Protein AF-A0A0C2IGQ4-F1 (afdb_monomer)

Solvent-accessible surface area (backbone atoms only — not comparable to full-atom values): 15569 Å² total; per-residue (Å²): 103,39,47,59,42,30,42,40,62,74,75,48,91,58,91,70,71,31,80,66,64,40,71,76,47,30,66,52,53,54,28,55,75,52,78,43,85,67,72,76,60,47,73,42,56,43,42,25,72,69,51,22,32,48,77,44,46,28,45,92,83,43,74,42,59,69,59,51,52,55,42,56,73,64,63,75,85,88,54,77,49,42,45,38,54,49,44,20,70,75,74,72,42,42,53,29,36,57,24,56,60,48,40,62,71,36,60,81,39,71,40,91,93,45,60,65,40,33,71,73,38,53,51,64,74,75,44,68,65,52,52,51,55,53,49,54,56,50,47,58,52,48,52,55,52,64,76,70,45,93,78,78,80,86,75,89,73,90,63,60,70,66,51,49,53,49,8,37,76,66,56,48,76,39,81,44,61,31,31,36,70,20,88,61,28,44,59,69,52,62,59,81,38,31,27,24,28,45,20,46,24,22,61,91,40,83,45,77,46,76,72,42,74,71,80,37,72,66,45,47,49,53,46,53,22,36,53,26,45,40,47,17,70,73,70,28,35,47,64,32,48,47,52,16,49,65,42,29,49,35,53,49,70,75,47,52,76,68,54,49,47,50,50,52,52,54,51,48,62,78,39,44,96,82,48,80,86,62,89

Mean predicted aligned error: 3.61 Å

Structure (mmCIF, N/CA/C/O backbone):
data_AF-A0A0C2IGQ4-F1
#
_entry.id   AF-A0A0C2IGQ4-F1
#
loop_
_atom_site.group_PDB
_atom_site.id
_atom_site.type_symbol
_atom_site.label_atom_id
_atom_site.label_alt_id
_atom_site.label_comp_id
_atom_site.label_asym_id
_atom_site.label_entity_id
_atom_site.label_seq_id
_atom_site.pdbx_PDB_ins_code
_atom_site.Cartn_x
_atom_site.Cartn_y
_atom_site.Cartn_z
_atom_site.occupancy
_atom_site.B_iso_or_equiv
_atom_site.auth_seq_id
_atom_site.auth_comp_id
_atom_site.auth_asym_id
_atom_site.auth_atom_id
_atom_site.pdbx_PDB_model_num
ATOM 1 N N . MET A 1 1 ? -2.298 2.970 6.955 1.00 94.25 1 MET A N 1
ATOM 2 C CA . MET A 1 1 ? -3.488 3.734 6.510 1.00 94.25 1 MET A CA 1
ATOM 3 C C . MET A 1 1 ? -4.755 2.877 6.497 1.00 94.25 1 MET A C 1
ATOM 5 O O . MET A 1 1 ? -5.646 3.163 7.285 1.00 94.25 1 MET A O 1
ATOM 9 N N . ALA A 1 2 ? -4.823 1.806 5.686 1.00 96.31 2 ALA A N 1
ATOM 10 C CA . ALA A 1 2 ? -6.037 0.998 5.478 1.00 96.31 2 ALA A CA 1
ATOM 11 C C . ALA A 1 2 ? -6.752 0.567 6.775 1.00 96.31 2 ALA A C 1
ATOM 13 O O . ALA A 1 2 ? -7.942 0.832 6.921 1.00 96.31 2 ALA A O 1
ATOM 14 N N . THR A 1 3 ? -6.029 -0.010 7.742 1.00 97.62 3 THR A N 1
ATOM 15 C CA . 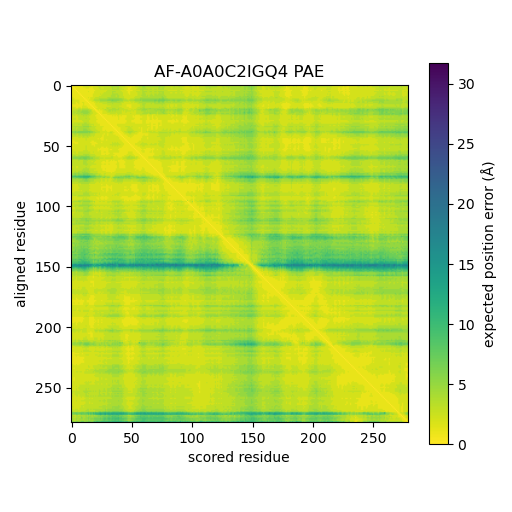THR A 1 3 ? -6.585 -0.449 9.038 1.00 97.62 3 THR A CA 1
ATOM 16 C C . THR A 1 3 ? -7.222 0.697 9.829 1.00 97.62 3 THR A C 1
ATOM 18 O O . THR A 1 3 ? -8.342 0.562 10.311 1.00 97.62 3 THR A O 1
ATOM 21 N N . ILE A 1 4 ? -6.539 1.843 9.937 1.00 97.62 4 ILE A N 1
ATOM 22 C CA . ILE A 1 4 ? -7.009 3.000 10.717 1.00 97.62 4 ILE A CA 1
ATOM 23 C C . ILE A 1 4 ? -8.227 3.627 10.038 1.00 97.62 4 ILE A C 1
ATOM 25 O O . ILE A 1 4 ? -9.262 3.805 10.672 1.00 97.62 4 ILE A O 1
ATOM 29 N N . THR A 1 5 ? -8.132 3.914 8.739 1.00 98.25 5 THR A N 1
ATOM 30 C CA . THR A 1 5 ? -9.243 4.480 7.965 1.00 98.25 5 THR A CA 1
ATOM 31 C C . THR A 1 5 ? -10.451 3.545 7.969 1.00 98.25 5 THR A C 1
ATOM 33 O O . THR A 1 5 ? -11.567 3.994 8.211 1.00 98.25 5 THR A O 1
ATOM 36 N N . GLY A 1 6 ? -10.233 2.241 7.775 1.00 97.56 6 GLY A N 1
ATOM 37 C CA . GLY A 1 6 ? -11.285 1.231 7.836 1.00 97.56 6 GLY A CA 1
ATOM 38 C C . GLY A 1 6 ? -11.952 1.162 9.210 1.00 97.56 6 GLY A C 1
ATOM 39 O O . GLY A 1 6 ? -13.176 1.097 9.283 1.00 97.56 6 GLY A O 1
ATOM 40 N N . ALA A 1 7 ? -11.181 1.240 10.300 1.00 97.81 7 ALA A N 1
ATOM 41 C CA . ALA A 1 7 ? -11.730 1.286 11.653 1.00 97.81 7 ALA A CA 1
ATOM 42 C C . ALA A 1 7 ? -12.582 2.544 11.885 1.00 97.81 7 ALA A C 1
ATOM 44 O O . ALA A 1 7 ? -13.713 2.432 12.355 1.00 97.81 7 ALA A O 1
ATOM 45 N N . MET A 1 8 ? -12.077 3.722 11.500 1.00 98.06 8 MET A N 1
ATOM 46 C CA . MET A 1 8 ? -12.807 4.989 11.621 1.00 98.06 8 MET A CA 1
ATOM 47 C C . MET A 1 8 ? -14.130 4.954 10.851 1.00 98.06 8 MET A C 1
ATOM 49 O O . MET A 1 8 ? -15.169 5.301 11.408 1.00 98.06 8 MET A O 1
ATOM 53 N N . LEU A 1 9 ? -14.107 4.476 9.604 1.00 97.25 9 LEU A N 1
ATOM 54 C CA . LEU A 1 9 ? -15.285 4.400 8.737 1.00 97.25 9 LEU A CA 1
ATOM 55 C C . LEU A 1 9 ? -16.326 3.371 9.195 1.00 97.25 9 LEU A C 1
ATOM 57 O O . LEU A 1 9 ? -17.509 3.544 8.916 1.00 97.25 9 LEU A O 1
ATOM 61 N N . ARG A 1 10 ? -15.907 2.291 9.864 1.00 96.81 10 ARG A N 1
ATOM 62 C CA . ARG A 1 10 ? -16.808 1.211 10.303 1.00 96.81 10 ARG A CA 1
ATOM 63 C C . ARG A 1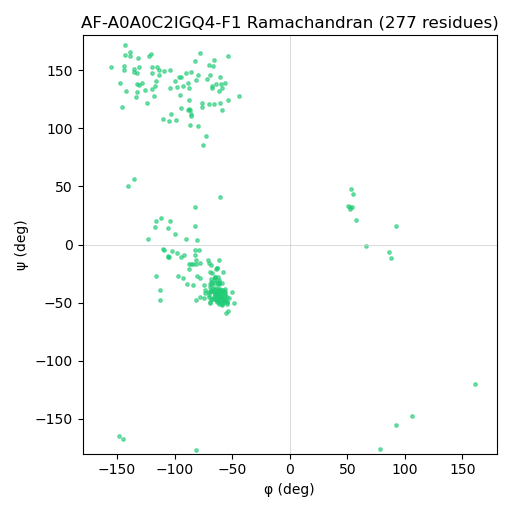 10 ? -17.351 1.398 11.716 1.00 96.81 10 ARG A C 1
ATOM 65 O O . ARG A 1 10 ? -18.424 0.884 12.017 1.00 96.81 10 ARG A O 1
ATOM 72 N N . HIS A 1 11 ? -16.601 2.068 12.589 1.00 97.19 11 HIS A N 1
ATOM 73 C CA . HIS A 1 11 ? -16.877 2.090 14.029 1.00 97.19 11 HIS A CA 1
ATOM 74 C C . HIS A 1 11 ? -17.072 3.496 14.608 1.00 97.19 11 HIS A C 1
ATOM 76 O O . HIS A 1 11 ? -17.232 3.631 15.819 1.00 97.19 11 HIS A O 1
ATOM 82 N N . THR A 1 12 ? -17.074 4.543 13.777 1.00 97.06 12 THR A N 1
ATOM 83 C CA . THR A 1 12 ? -17.322 5.924 14.213 1.00 97.06 12 THR A CA 1
ATOM 84 C C . THR A 1 12 ? -18.225 6.662 13.225 1.00 97.06 12 THR A C 1
ATOM 86 O O . THR A 1 12 ? -18.401 6.229 12.091 1.00 97.06 12 THR A O 1
ATOM 89 N N . GLU A 1 13 ? -18.761 7.810 13.638 1.00 96.81 13 GLU A N 1
ATOM 90 C CA . GLU A 1 13 ? -19.529 8.712 12.764 1.00 96.81 13 GLU A CA 1
ATOM 91 C C . GLU A 1 13 ? -18.644 9.771 12.073 1.00 96.81 13 GLU A C 1
ATOM 93 O O . GLU A 1 13 ? -19.140 10.665 11.384 1.00 96.81 13 GLU A O 1
ATOM 98 N N . VAL A 1 14 ? -17.318 9.704 12.255 1.00 97.31 14 VAL A N 1
ATOM 99 C CA . VAL A 1 14 ? -16.383 10.689 11.702 1.00 97.31 14 VAL A CA 1
ATOM 100 C C . VAL A 1 14 ? -16.201 10.449 10.204 1.00 97.31 14 VAL A C 1
ATOM 102 O O . VAL A 1 14 ? -15.668 9.420 9.779 1.00 97.31 14 VAL A O 1
ATOM 105 N N . LYS A 1 15 ? -16.581 11.440 9.390 1.00 95.31 15 LYS A N 1
ATOM 106 C CA . LYS A 1 15 ? -16.296 11.449 7.948 1.00 95.31 15 LYS A CA 1
ATOM 107 C C . LYS A 1 15 ? -14.786 11.383 7.727 1.00 95.31 15 LYS A C 1
ATOM 109 O O . LYS A 1 15 ? -14.065 12.297 8.116 1.00 95.31 15 LYS A O 1
ATOM 114 N N . THR A 1 16 ? -14.323 10.302 7.107 1.00 97.44 16 THR A N 1
ATOM 115 C CA . THR A 1 16 ? -12.895 9.988 7.001 1.00 97.44 16 THR A CA 1
ATOM 116 C C . THR A 1 16 ? -12.537 9.605 5.567 1.00 97.44 16 THR A C 1
ATOM 118 O O . THR A 1 16 ? -13.246 8.835 4.930 1.00 97.44 16 THR A O 1
ATOM 121 N N . VAL A 1 17 ? -11.404 10.100 5.074 1.00 98.00 17 VAL A N 1
ATOM 122 C CA . VAL A 1 17 ? -10.728 9.592 3.874 1.00 98.00 17 VAL A CA 1
ATOM 123 C C . VAL A 1 17 ? -9.252 9.424 4.221 1.00 98.00 17 VAL A C 1
ATOM 125 O O . VAL A 1 17 ? -8.657 10.311 4.831 1.00 98.00 17 VAL A O 1
ATOM 128 N N . GLY A 1 18 ? -8.667 8.271 3.904 1.00 98.06 18 GLY A N 1
ATOM 129 C CA . GLY A 1 18 ? -7.228 8.063 4.085 1.00 98.06 18 GLY A CA 1
ATOM 130 C C . GLY A 1 18 ? -6.457 8.515 2.848 1.00 98.06 18 GLY A C 1
ATOM 131 O O . GLY A 1 18 ? -6.887 8.258 1.723 1.00 98.06 18 GLY A O 1
ATOM 132 N N . LEU A 1 19 ? -5.321 9.177 3.050 1.00 97.00 19 LEU A N 1
ATOM 133 C CA . LEU A 1 19 ? -4.521 9.767 1.977 1.00 97.00 19 LEU A CA 1
ATOM 134 C C . LEU A 1 19 ? -3.124 9.153 1.972 1.00 97.00 19 LEU A C 1
ATOM 136 O O . LEU A 1 19 ? -2.494 9.053 3.022 1.00 97.00 19 LEU A O 1
ATOM 140 N N . CYS A 1 20 ? -2.643 8.784 0.790 1.00 95.19 20 CYS A N 1
ATOM 141 C CA . CYS A 1 20 ? -1.264 8.376 0.562 1.00 95.19 20 CYS A CA 1
ATOM 142 C C . CYS A 1 20 ? -0.741 9.041 -0.718 1.00 95.19 20 CYS A C 1
ATOM 144 O O . CYS A 1 20 ? -1.505 9.300 -1.653 1.00 95.19 20 CYS A O 1
ATOM 146 N N . HIS A 1 21 ? 0.556 9.342 -0.759 1.00 93.81 21 HIS A N 1
ATOM 147 C CA . HIS A 1 21 ? 1.193 9.962 -1.919 1.00 93.81 21 HIS A CA 1
ATOM 148 C C . HIS A 1 21 ? 1.684 8.936 -2.950 1.00 93.81 21 HIS A C 1
ATOM 150 O O . HIS A 1 21 ? 1.906 9.305 -4.101 1.00 93.81 21 HIS A O 1
ATOM 156 N N . SER A 1 22 ? 1.826 7.649 -2.610 1.00 91.06 22 SER A N 1
ATOM 157 C CA . SER A 1 22 ? 2.412 6.674 -3.544 1.00 91.06 22 SER A CA 1
ATOM 158 C C . SER A 1 22 ? 1.585 6.478 -4.816 1.00 91.06 22 SER A C 1
ATOM 160 O O . SER A 1 22 ? 2.139 6.334 -5.905 1.00 91.06 22 SER A O 1
ATOM 162 N N . VAL A 1 23 ? 0.259 6.606 -4.732 1.00 92.62 23 VAL A N 1
ATOM 163 C CA . VAL A 1 23 ? -0.626 6.635 -5.910 1.00 92.62 23 VAL A CA 1
ATOM 164 C C . VAL A 1 23 ? -0.397 7.849 -6.821 1.00 92.62 23 VAL A C 1
ATOM 166 O O . VAL A 1 23 ? -0.625 7.739 -8.024 1.00 92.62 23 VAL A O 1
ATOM 169 N N . GLN A 1 24 ? 0.051 8.990 -6.280 1.00 91.44 24 GLN A N 1
ATOM 170 C CA . GLN A 1 24 ? 0.286 10.225 -7.045 1.00 91.44 24 GLN A CA 1
ATOM 171 C C . GLN A 1 24 ? 1.507 10.085 -7.954 1.00 91.44 24 GLN A C 1
ATOM 173 O O . GLN A 1 24 ? 1.481 10.517 -9.103 1.00 91.44 24 GLN A O 1
ATOM 178 N N . VAL A 1 25 ? 2.562 9.450 -7.438 1.00 94.25 25 VAL A N 1
ATOM 179 C CA . VAL A 1 25 ? 3.869 9.363 -8.103 1.00 94.25 25 VAL A CA 1
ATOM 180 C C . VAL A 1 25 ? 4.086 8.050 -8.858 1.00 94.25 25 VAL A C 1
ATOM 182 O O . VAL A 1 25 ? 5.079 7.919 -9.570 1.00 94.25 25 VAL A O 1
ATOM 185 N N . CYS A 1 26 ? 3.182 7.073 -8.725 1.00 96.94 26 CYS A N 1
ATOM 186 C CA . CYS A 1 26 ? 3.337 5.712 -9.254 1.00 96.94 26 CYS A CA 1
ATOM 187 C C . CYS A 1 26 ? 3.658 5.670 -10.759 1.00 96.94 26 CYS A C 1
ATOM 189 O O . CYS A 1 26 ? 4.700 5.144 -11.156 1.00 96.94 26 CYS A O 1
ATOM 191 N N . ALA A 1 27 ? 2.796 6.257 -11.598 1.00 97.50 27 ALA A N 1
ATOM 192 C CA . ALA A 1 27 ? 2.966 6.228 -13.052 1.00 97.50 27 ALA A CA 1
ATOM 193 C C . ALA A 1 27 ? 4.227 6.985 -13.500 1.00 97.50 27 ALA A C 1
ATOM 195 O O . ALA A 1 27 ? 4.991 6.490 -14.327 1.00 97.50 27 ALA A O 1
ATOM 196 N N . GLU A 1 28 ? 4.475 8.161 -12.917 1.00 96.88 28 GLU A N 1
ATOM 197 C CA . GLU A 1 28 ? 5.652 8.978 -13.224 1.00 96.88 28 GLU A CA 1
ATOM 198 C C . GLU A 1 28 ? 6.953 8.254 -12.851 1.00 96.88 28 GLU A C 1
ATOM 200 O O . GLU A 1 28 ? 7.897 8.229 -13.640 1.00 96.88 28 GLU A O 1
ATOM 205 N N . THR A 1 29 ? 6.993 7.624 -11.675 1.00 96.69 29 THR A N 1
ATOM 206 C CA . THR A 1 29 ? 8.155 6.864 -11.192 1.00 96.69 29 THR A CA 1
ATOM 207 C C . THR A 1 29 ? 8.463 5.691 -12.118 1.00 96.69 29 THR A C 1
ATOM 209 O O . THR A 1 29 ? 9.613 5.518 -12.525 1.00 96.69 29 THR A O 1
ATOM 212 N N . LEU A 1 30 ? 7.437 4.929 -12.513 1.00 98.12 30 LEU A N 1
ATOM 213 C CA . LEU A 1 30 ? 7.587 3.823 -13.455 1.00 98.12 30 LEU A CA 1
ATOM 214 C C . LEU A 1 30 ? 8.151 4.305 -14.793 1.00 98.12 30 LEU A C 1
ATOM 216 O O . LEU A 1 30 ? 9.153 3.768 -15.256 1.00 98.12 30 LEU A O 1
ATOM 220 N N . LEU A 1 31 ? 7.549 5.331 -15.396 1.00 98.38 31 LEU A N 1
ATOM 221 C CA . LEU A 1 31 ? 7.964 5.840 -16.705 1.00 98.38 31 LEU A CA 1
ATOM 222 C C . LEU A 1 31 ? 9.392 6.395 -16.683 1.00 98.38 31 LEU A C 1
ATOM 224 O O . LEU A 1 31 ? 10.179 6.066 -17.570 1.00 98.38 31 LEU A O 1
ATOM 228 N N . LYS A 1 32 ? 9.766 7.143 -15.636 1.00 97.50 32 LYS A N 1
ATOM 229 C CA . LYS A 1 32 ? 11.149 7.606 -15.442 1.00 97.50 32 LYS A CA 1
ATOM 230 C C . LYS A 1 32 ? 12.131 6.443 -15.332 1.00 97.50 32 LYS A C 1
ATOM 232 O O . LYS A 1 32 ? 13.205 6.508 -15.923 1.00 97.50 32 LYS A O 1
ATOM 237 N N . SER A 1 33 ? 11.763 5.369 -14.627 1.00 96.44 33 SER A N 1
ATOM 238 C CA . SER A 1 33 ? 12.640 4.200 -14.449 1.00 96.44 33 SER A CA 1
ATOM 239 C C . SER A 1 33 ? 12.976 3.478 -15.762 1.00 96.44 33 SER A C 1
ATOM 241 O O . SER A 1 33 ? 13.980 2.777 -15.832 1.00 96.44 33 SER A O 1
ATOM 243 N N . VAL A 1 34 ? 12.167 3.673 -16.811 1.00 97.25 34 VAL A N 1
ATOM 244 C CA . VAL A 1 34 ? 12.365 3.091 -18.149 1.00 97.25 34 VAL A CA 1
ATOM 245 C C . VAL A 1 34 ? 12.609 4.147 -19.239 1.00 97.25 34 VAL A C 1
ATOM 247 O O . VAL A 1 34 ? 12.439 3.863 -20.429 1.00 97.25 34 VAL A O 1
ATOM 250 N N . ASP A 1 35 ? 13.017 5.358 -18.847 1.00 97.25 35 ASP A N 1
ATOM 251 C CA . ASP A 1 35 ? 13.357 6.470 -19.748 1.00 97.25 35 ASP A CA 1
ATOM 252 C C . ASP A 1 35 ? 12.229 6.823 -20.743 1.00 97.25 35 ASP A C 1
ATOM 254 O O . ASP A 1 35 ? 12.433 6.981 -21.951 1.00 97.25 35 ASP A O 1
ATOM 258 N N . MET A 1 36 ? 10.987 6.860 -20.252 1.00 98.12 36 MET A N 1
ATOM 259 C CA . MET A 1 36 ? 9.797 7.205 -21.036 1.00 98.12 36 MET A CA 1
ATOM 260 C C . MET A 1 36 ? 9.225 8.579 -20.640 1.00 98.12 36 MET A C 1
ATOM 262 O O . MET A 1 36 ? 9.327 8.967 -19.474 1.00 98.12 36 MET A O 1
ATOM 266 N N . PRO A 1 37 ? 8.590 9.309 -21.582 1.00 97.44 37 PRO A N 1
ATOM 267 C CA . PRO A 1 37 ? 7.939 10.587 -21.291 1.00 97.44 37 PRO A CA 1
ATOM 268 C C . PRO A 1 37 ? 6.821 10.451 -20.252 1.00 97.44 37 PRO A C 1
ATOM 270 O O . PRO A 1 37 ? 6.097 9.455 -20.250 1.00 97.44 37 PRO A O 1
ATOM 273 N N . THR A 1 38 ? 6.667 11.466 -19.400 1.00 97.38 38 THR A N 1
ATOM 274 C CA . THR A 1 38 ? 5.688 11.500 -18.295 1.00 97.38 38 THR A CA 1
ATOM 275 C C . THR A 1 38 ? 4.549 12.499 -18.517 1.00 97.38 38 THR A C 1
ATOM 277 O O . THR A 1 38 ? 3.627 12.573 -17.707 1.00 97.38 38 THR A O 1
ATOM 280 N N . ASP A 1 39 ? 4.600 13.269 -19.601 1.00 96.38 39 ASP A N 1
ATOM 281 C CA . ASP A 1 39 ? 3.588 14.241 -20.008 1.00 96.38 39 ASP A CA 1
ATOM 282 C C . ASP A 1 39 ? 2.386 13.576 -20.695 1.00 96.38 39 ASP A C 1
ATOM 284 O O . ASP A 1 39 ? 2.527 12.582 -21.411 1.00 96.38 39 ASP A O 1
ATOM 288 N N . ASP A 1 40 ? 1.196 14.147 -20.480 1.00 95.62 40 ASP A N 1
ATOM 289 C CA . ASP A 1 40 ? -0.076 13.702 -21.068 1.00 95.62 40 ASP A CA 1
ATOM 290 C C . ASP A 1 40 ? -0.410 12.216 -20.829 1.00 95.62 40 ASP A C 1
ATOM 292 O O . ASP A 1 40 ? -1.064 11.554 -21.644 1.00 95.62 40 ASP A O 1
ATOM 296 N N . VAL A 1 41 ? 0.026 11.687 -19.681 1.00 97.25 41 VAL A N 1
ATOM 297 C CA . VAL A 1 41 ? -0.229 10.306 -19.264 1.00 97.25 41 VAL A CA 1
ATOM 298 C C . VAL A 1 41 ? -1.552 10.217 -18.515 1.00 97.25 41 VAL A C 1
ATOM 300 O O . VAL A 1 41 ? -1.780 10.870 -17.495 1.00 97.25 41 VAL A O 1
ATOM 303 N N . GLN A 1 42 ? -2.424 9.349 -19.007 1.00 96.81 42 GLN A N 1
ATOM 304 C CA . GLN A 1 42 ? -3.639 8.931 -18.330 1.00 96.81 42 GLN A CA 1
ATOM 305 C C . GLN A 1 42 ? -3.376 7.602 -17.641 1.00 96.81 42 GLN A C 1
ATOM 307 O O . GLN A 1 42 ? -2.780 6.703 -18.228 1.00 96.81 42 GLN A O 1
ATOM 312 N N . PHE A 1 43 ? -3.824 7.466 -16.400 1.00 96.88 43 PHE A N 1
ATOM 313 C CA . PHE A 1 43 ? -3.677 6.223 -15.665 1.00 96.88 43 PHE A CA 1
ATOM 314 C C . PHE A 1 43 ? -4.877 5.939 -14.773 1.00 96.88 43 PHE A C 1
ATOM 316 O O . PHE A 1 43 ? -5.569 6.852 -14.303 1.00 96.88 43 PHE A O 1
ATOM 323 N N . HIS A 1 44 ? -5.089 4.652 -14.520 1.00 97.12 44 HIS A N 1
ATOM 324 C CA . HIS A 1 44 ? -6.091 4.147 -13.599 1.00 97.12 44 HIS A CA 1
ATOM 325 C C . HIS A 1 44 ? -5.413 3.262 -12.558 1.00 97.12 44 HIS A C 1
ATOM 327 O O . HIS A 1 44 ? -4.742 2.295 -12.909 1.00 97.12 44 HIS A O 1
ATOM 333 N N . ILE A 1 45 ? -5.563 3.614 -11.282 1.00 98.06 45 ILE A N 1
ATOM 334 C CA . ILE A 1 45 ? -4.947 2.910 -10.158 1.00 98.06 45 ILE A CA 1
ATOM 335 C C . ILE A 1 45 ? -6.038 2.519 -9.172 1.00 98.06 45 ILE A C 1
ATOM 337 O O . ILE A 1 45 ? -6.865 3.363 -8.821 1.00 98.06 45 ILE A O 1
ATOM 341 N N . ALA A 1 46 ? -6.020 1.269 -8.709 1.00 98.38 46 ALA A N 1
ATOM 342 C CA . ALA A 1 46 ? -6.926 0.809 -7.664 1.00 98.38 46 ALA A CA 1
ATOM 343 C C . ALA A 1 46 ? -6.381 -0.396 -6.887 1.00 98.38 46 ALA A C 1
ATOM 345 O O . ALA A 1 46 ? -5.628 -1.212 -7.417 1.00 98.38 46 ALA A O 1
ATOM 346 N N . GLY A 1 47 ? -6.798 -0.534 -5.630 1.00 98.06 47 GLY A N 1
ATOM 347 C CA . GLY A 1 47 ? -6.490 -1.682 -4.780 1.00 98.06 47 GLY A CA 1
ATOM 348 C C . GLY A 1 47 ? -6.701 -1.349 -3.311 1.00 98.06 47 GLY A C 1
ATOM 349 O O . GLY A 1 47 ? -7.808 -1.003 -2.911 1.00 98.06 47 GLY A O 1
ATOM 350 N N . ILE A 1 48 ? -5.651 -1.456 -2.502 1.00 97.88 48 ILE A N 1
ATOM 351 C CA . ILE A 1 48 ? -5.631 -1.024 -1.095 1.00 97.88 48 ILE A CA 1
ATOM 352 C C . ILE A 1 48 ? -4.376 -0.186 -0.861 1.00 97.88 48 ILE A C 1
ATOM 354 O O . ILE A 1 48 ? -3.412 -0.344 -1.610 1.00 97.88 48 ILE A O 1
ATOM 358 N N . ASN A 1 49 ? -4.353 0.629 0.198 1.00 97.31 49 ASN A N 1
ATOM 359 C CA . ASN A 1 49 ? -3.160 1.389 0.577 1.00 97.31 49 ASN A CA 1
ATOM 360 C C . ASN A 1 49 ? -1.886 0.535 0.513 1.00 97.31 49 ASN A C 1
ATOM 362 O O . ASN A 1 49 ? -1.816 -0.514 1.153 1.00 97.31 49 ASN A O 1
ATOM 366 N N . HIS A 1 50 ? -0.878 1.040 -0.191 1.00 95.88 50 HIS A N 1
ATOM 367 C CA . HIS A 1 50 ? 0.431 0.418 -0.438 1.00 95.88 50 HIS A CA 1
ATOM 368 C C . HIS A 1 50 ? 0.442 -0.859 -1.299 1.00 95.88 50 HIS A C 1
ATOM 370 O O . HIS A 1 50 ? 1.507 -1.376 -1.621 1.00 95.88 50 HIS A O 1
ATOM 376 N N . MET A 1 51 ? -0.719 -1.339 -1.742 1.00 96.75 51 MET A N 1
ATOM 377 C CA . MET A 1 51 ? -0.846 -2.436 -2.704 1.00 96.75 51 MET A CA 1
ATOM 378 C C . MET A 1 51 ? -1.981 -2.131 -3.689 1.00 96.75 51 MET A C 1
ATOM 380 O O . MET A 1 51 ? -2.907 -2.920 -3.894 1.00 96.75 51 MET A O 1
ATOM 384 N N . ALA A 1 52 ? -1.945 -0.930 -4.263 1.00 97.56 52 ALA A N 1
ATOM 385 C CA . ALA A 1 52 ? -2.792 -0.559 -5.382 1.00 97.56 52 ALA A CA 1
ATOM 386 C C . ALA A 1 52 ? -2.043 -0.803 -6.693 1.00 97.56 52 ALA A C 1
ATOM 388 O O . ALA A 1 52 ? -0.824 -0.646 -6.779 1.00 97.56 52 ALA A O 1
ATOM 389 N N . TRP A 1 53 ? -2.783 -1.222 -7.709 1.00 98.19 53 TRP A N 1
ATOM 390 C CA . TRP A 1 53 ? -2.246 -1.636 -8.995 1.00 98.19 53 TRP A CA 1
ATOM 391 C C . TRP A 1 53 ? -2.490 -0.546 -10.018 1.00 98.19 53 TRP A C 1
ATOM 393 O O . TRP A 1 53 ? -3.596 -0.017 -10.102 1.00 98.19 53 TRP A O 1
ATOM 403 N N . LEU A 1 54 ? -1.475 -0.229 -10.812 1.00 98.38 54 LEU A N 1
ATOM 404 C CA . LEU A 1 54 ? -1.622 0.567 -12.021 1.00 98.38 54 LEU A CA 1
ATOM 405 C C . LEU A 1 54 ? -2.317 -0.301 -13.075 1.00 98.38 54 LEU A C 1
ATOM 407 O O . LEU A 1 54 ? -1.678 -1.092 -13.741 1.00 98.38 54 LEU A O 1
ATOM 411 N N . LEU A 1 55 ? -3.640 -0.223 -13.176 1.00 97.81 55 LEU A N 1
ATOM 412 C CA . LEU A 1 55 ? -4.459 -1.107 -14.015 1.00 97.81 55 LEU A CA 1
ATOM 413 C C . LEU A 1 55 ? -4.480 -0.690 -15.491 1.00 97.81 55 LEU A C 1
ATOM 415 O O . LEU A 1 55 ? -4.681 -1.528 -16.365 1.00 97.81 55 LEU A O 1
ATOM 419 N N . ASP A 1 56 ? -4.289 0.596 -15.767 1.00 97.69 56 ASP A N 1
ATOM 420 C CA . ASP A 1 56 ? -4.241 1.160 -17.118 1.00 97.69 56 ASP A CA 1
ATOM 421 C C . ASP A 1 56 ? -3.261 2.334 -17.120 1.00 97.69 56 ASP A C 1
ATOM 423 O O . ASP A 1 56 ? -3.228 3.118 -16.165 1.00 97.69 56 ASP A O 1
ATOM 427 N N . ILE A 1 57 ? -2.456 2.443 -18.176 1.00 98.44 57 ILE A N 1
ATOM 428 C CA . ILE A 1 57 ? -1.539 3.560 -18.393 1.00 98.44 57 ILE A CA 1
ATOM 429 C C . ILE A 1 57 ? -1.428 3.846 -19.890 1.00 98.44 57 ILE A C 1
ATOM 431 O O . ILE A 1 57 ? -1.014 2.995 -20.677 1.00 98.44 57 ILE A O 1
ATOM 435 N N . ARG A 1 58 ? -1.820 5.055 -20.289 1.00 98.56 58 ARG A N 1
ATOM 436 C CA . ARG A 1 58 ? -1.921 5.459 -21.691 1.00 98.56 58 ARG A CA 1
ATOM 437 C C . ARG A 1 58 ? -1.340 6.834 -21.934 1.00 98.56 58 ARG A C 1
ATOM 439 O O . ARG A 1 58 ? -1.440 7.710 -21.080 1.00 98.56 58 ARG A O 1
ATOM 446 N N . ARG A 1 59 ? -0.832 7.057 -23.143 1.00 97.88 59 ARG A N 1
ATOM 447 C CA . ARG A 1 59 ? -0.466 8.390 -23.641 1.00 97.88 59 ARG A CA 1
ATOM 448 C C . ARG A 1 59 ? -1.017 8.557 -25.047 1.00 97.88 59 ARG A C 1
ATOM 450 O O . ARG A 1 59 ? -0.844 7.684 -25.887 1.00 97.88 59 ARG A O 1
ATOM 457 N N . HIS A 1 60 ? -1.762 9.638 -25.272 1.00 96.25 60 HIS A N 1
ATOM 458 C CA . HIS A 1 60 ? -2.486 9.894 -26.530 1.00 96.25 60 HIS A CA 1
ATOM 459 C C . HIS A 1 60 ? -3.363 8.715 -27.014 1.00 96.25 60 HIS A C 1
ATOM 461 O O . HIS A 1 60 ? -3.543 8.507 -28.210 1.00 96.25 60 HIS A O 1
ATOM 467 N N . GLY A 1 61 ? -3.927 7.948 -26.074 1.00 96.25 61 GLY A N 1
ATOM 468 C CA . GLY A 1 61 ? -4.784 6.792 -26.355 1.00 96.25 61 GLY A CA 1
ATOM 469 C C . GLY A 1 61 ? -4.048 5.464 -26.569 1.00 96.25 61 GLY A C 1
ATOM 470 O O . GLY A 1 61 ? -4.714 4.431 -26.631 1.00 96.25 61 GLY A O 1
ATOM 471 N N . GLU A 1 62 ? -2.715 5.461 -26.625 1.00 97.81 62 GLU A N 1
ATOM 472 C CA . GLU A 1 62 ? -1.901 4.250 -26.777 1.00 97.81 62 GLU A CA 1
ATOM 473 C C . GLU A 1 62 ? -1.589 3.615 -25.418 1.00 97.81 62 GLU A C 1
ATOM 475 O O . GLU A 1 62 ? -1.199 4.320 -24.487 1.00 97.81 62 GLU A O 1
ATOM 480 N N . ASP A 1 63 ? -1.743 2.291 -25.307 1.00 98.38 63 ASP A N 1
ATOM 481 C CA . ASP A 1 63 ? -1.347 1.517 -24.123 1.00 98.38 63 ASP A CA 1
ATOM 482 C C . ASP A 1 63 ? 0.181 1.454 -24.011 1.00 98.38 63 ASP A C 1
ATOM 484 O O . ASP A 1 63 ? 0.868 0.963 -24.911 1.00 98.38 63 ASP A O 1
ATOM 488 N N . LEU A 1 64 ? 0.713 1.945 -22.890 1.00 98.56 64 LEU A N 1
ATOM 489 C CA . LEU A 1 64 ? 2.153 2.003 -22.657 1.00 98.56 64 LEU A CA 1
ATOM 490 C C . LEU A 1 64 ? 2.720 0.710 -22.069 1.00 98.56 64 LEU A C 1
ATOM 492 O O . LEU A 1 64 ? 3.935 0.507 -22.129 1.00 98.56 64 LEU A O 1
ATOM 496 N N . TYR A 1 65 ? 1.893 -0.182 -21.513 1.00 98.44 65 TYR A N 1
ATOM 497 C CA . TYR A 1 65 ? 2.390 -1.367 -20.813 1.00 98.44 65 TYR A CA 1
ATOM 498 C C . TYR A 1 65 ? 3.307 -2.273 -21.646 1.00 98.44 65 TYR A C 1
ATOM 500 O O . TYR A 1 65 ? 4.319 -2.724 -21.097 1.00 98.44 65 TYR A O 1
ATOM 508 N N . PRO A 1 66 ? 3.016 -2.564 -22.932 1.00 98.44 66 PRO A N 1
ATOM 509 C CA . PRO A 1 66 ? 3.897 -3.385 -23.759 1.00 98.44 66 PRO A CA 1
ATOM 510 C C . PRO A 1 66 ? 5.318 -2.820 -23.856 1.00 98.44 66 PRO A C 1
ATOM 512 O O . PRO A 1 66 ? 6.292 -3.553 -23.670 1.00 98.44 66 PRO A O 1
ATOM 515 N N . GLU A 1 67 ? 5.444 -1.511 -24.081 1.00 98.56 67 GLU A N 1
ATOM 516 C CA . GLU A 1 67 ? 6.743 -0.846 -24.196 1.00 98.56 67 GLU A CA 1
ATOM 517 C C . GLU A 1 67 ? 7.436 -0.718 -22.836 1.00 98.56 67 GLU A C 1
ATOM 519 O O . GLU A 1 67 ? 8.627 -1.020 -22.728 1.00 98.56 67 GLU A O 1
ATOM 524 N N . ILE A 1 68 ? 6.690 -0.373 -21.779 1.00 98.62 68 ILE A N 1
ATOM 525 C CA . ILE A 1 68 ? 7.202 -0.334 -20.402 1.00 98.62 68 ILE A CA 1
ATOM 526 C C . ILE A 1 68 ? 7.820 -1.684 -20.034 1.00 98.62 68 ILE A C 1
ATOM 528 O O . ILE A 1 68 ? 8.970 -1.740 -19.608 1.00 98.62 68 ILE A O 1
ATOM 532 N N . LYS A 1 69 ? 7.095 -2.791 -20.243 1.00 98.50 69 LYS A N 1
ATOM 533 C CA . LYS A 1 69 ? 7.569 -4.145 -19.911 1.00 98.50 69 LYS A CA 1
ATOM 534 C C . LYS A 1 69 ? 8.789 -4.550 -20.735 1.00 98.50 69 LYS A C 1
ATOM 536 O O . LYS A 1 69 ? 9.698 -5.192 -20.202 1.00 98.50 69 LYS A O 1
ATOM 541 N N . ARG A 1 70 ? 8.837 -4.161 -22.016 1.00 98.44 70 ARG A N 1
ATOM 542 C CA . ARG A 1 70 ? 9.996 -4.400 -22.888 1.00 98.44 70 ARG A CA 1
ATOM 543 C C . ARG A 1 70 ? 11.240 -3.689 -22.356 1.00 98.44 70 ARG A C 1
ATOM 545 O O . ARG A 1 70 ? 12.295 -4.312 -22.267 1.00 98.44 70 ARG A O 1
ATOM 552 N N . ARG A 1 71 ? 11.122 -2.407 -21.998 1.00 98.31 71 ARG A N 1
ATOM 553 C CA . ARG A 1 71 ? 12.237 -1.607 -21.470 1.00 98.31 71 ARG A CA 1
ATOM 554 C C . ARG A 1 71 ? 12.657 -2.045 -20.072 1.00 98.31 71 ARG A C 1
ATOM 556 O O . ARG A 1 71 ? 13.847 -2.231 -19.850 1.00 98.31 71 ARG A O 1
ATOM 563 N N . ALA A 1 72 ? 11.697 -2.301 -19.186 1.00 97.50 72 ALA A N 1
ATOM 564 C CA . ALA A 1 72 ? 11.927 -2.853 -17.853 1.00 97.50 72 ALA A CA 1
ATOM 565 C C . ALA A 1 72 ? 12.753 -4.147 -17.907 1.00 97.50 72 ALA A C 1
ATOM 567 O O . ALA A 1 72 ? 13.747 -4.286 -17.205 1.00 97.50 72 ALA A O 1
ATOM 568 N N . SER A 1 73 ? 12.408 -5.065 -18.817 1.00 96.38 73 SER A N 1
ATOM 569 C CA . SER A 1 73 ? 13.142 -6.328 -18.998 1.00 96.38 73 SER A CA 1
ATOM 570 C C . SER A 1 73 ? 14.557 -6.149 -19.566 1.00 96.38 73 SER A C 1
ATOM 572 O O . SER A 1 73 ? 15.361 -7.076 -19.499 1.00 96.38 73 SER A O 1
ATOM 574 N N . ALA A 1 74 ? 14.854 -4.990 -20.161 1.00 96.94 74 ALA A N 1
ATOM 575 C CA . ALA A 1 74 ? 16.156 -4.666 -20.734 1.00 96.94 74 ALA A CA 1
ATOM 576 C C . ALA A 1 74 ? 17.069 -3.896 -19.765 1.00 96.94 74 ALA A C 1
ATOM 578 O O . ALA A 1 74 ? 18.259 -3.756 -20.065 1.00 96.94 74 ALA A O 1
ATOM 579 N N . LEU A 1 75 ? 16.545 -3.418 -18.627 1.00 95.56 75 LEU A N 1
ATOM 580 C CA . LEU A 1 75 ? 17.333 -2.727 -17.606 1.00 95.56 75 LEU A CA 1
ATOM 581 C C . LEU A 1 75 ? 18.504 -3.603 -17.141 1.00 95.56 75 LEU A C 1
ATOM 583 O O . LEU A 1 75 ? 18.380 -4.818 -16.985 1.00 95.56 75 LEU A O 1
ATOM 587 N N . GLN A 1 76 ? 19.661 -2.970 -16.958 1.00 92.75 76 GLN A N 1
ATOM 588 C CA . GLN A 1 76 ? 20.896 -3.617 -16.521 1.00 92.75 76 GLN A CA 1
ATOM 589 C C . GLN A 1 76 ? 21.360 -3.008 -15.201 1.00 92.75 76 GLN A C 1
ATOM 591 O O . GLN A 1 76 ? 21.208 -1.810 -14.975 1.00 92.75 76 GLN A O 1
ATOM 596 N N . GLY A 1 77 ? 22.001 -3.825 -14.366 1.00 93.44 77 GLY A N 1
ATOM 597 C CA . GLY A 1 77 ? 22.492 -3.394 -13.060 1.00 93.44 77 GLY A CA 1
ATOM 598 C C . GLY A 1 77 ? 21.397 -3.324 -11.995 1.00 93.44 77 GLY A C 1
ATOM 599 O O . GLY A 1 77 ? 20.260 -3.736 -12.215 1.00 93.44 77 GLY A O 1
ATOM 600 N N . LYS A 1 78 ? 21.777 -2.848 -10.808 1.00 94.50 78 LYS A N 1
ATOM 601 C CA . LYS A 1 78 ? 20.856 -2.670 -9.682 1.00 94.50 78 LYS A CA 1
ATOM 602 C C . LYS A 1 78 ? 20.238 -1.278 -9.704 1.00 94.50 78 LYS A C 1
ATOM 604 O O . LYS A 1 78 ? 20.903 -0.310 -10.064 1.00 94.50 78 LYS A O 1
ATOM 609 N N . HIS A 1 79 ? 18.998 -1.196 -9.245 1.00 94.25 79 HIS A N 1
ATOM 610 C CA . HIS A 1 79 ? 18.293 0.047 -8.949 1.00 94.25 79 HIS A CA 1
ATOM 611 C C . HIS A 1 79 ? 17.412 -0.149 -7.707 1.00 94.25 79 HIS A C 1
ATOM 613 O O . HIS A 1 79 ? 17.250 -1.267 -7.220 1.00 94.25 79 HIS A O 1
ATOM 619 N N . ASP A 1 80 ? 16.823 0.920 -7.182 1.00 93.19 80 ASP A N 1
ATOM 620 C CA . ASP A 1 80 ? 16.017 0.860 -5.947 1.00 93.19 80 ASP A CA 1
ATOM 621 C C . ASP A 1 80 ? 14.589 0.343 -6.179 1.00 93.19 80 ASP A C 1
ATOM 623 O O . ASP A 1 80 ? 13.766 0.309 -5.270 1.00 93.19 80 ASP A O 1
ATOM 627 N N . ASP A 1 81 ? 14.284 -0.064 -7.415 1.00 95.94 81 ASP A N 1
ATOM 628 C CA . ASP A 1 81 ? 12.930 -0.406 -7.849 1.00 95.94 81 ASP A CA 1
ATOM 629 C C . ASP A 1 81 ? 12.739 -1.868 -8.287 1.00 95.94 81 ASP A C 1
ATOM 631 O O . ASP A 1 81 ? 11.761 -2.236 -8.938 1.00 95.94 81 ASP A O 1
ATOM 635 N N . MET A 1 82 ? 13.701 -2.719 -7.945 1.00 97.19 82 MET A N 1
ATOM 636 C CA . MET A 1 82 ? 13.811 -4.083 -8.470 1.00 97.19 82 MET A CA 1
ATOM 637 C C . MET A 1 82 ? 12.608 -4.961 -8.101 1.00 97.19 82 MET A C 1
ATOM 639 O O . MET A 1 82 ? 12.150 -5.756 -8.921 1.00 97.19 82 MET A O 1
ATOM 643 N N . VAL A 1 83 ? 12.073 -4.816 -6.883 1.00 97.62 83 VAL A N 1
ATOM 644 C CA . VAL A 1 83 ? 10.948 -5.631 -6.398 1.00 97.62 83 VAL A CA 1
ATOM 645 C C . VAL A 1 83 ? 9.684 -5.335 -7.199 1.00 97.62 83 VAL A C 1
ATOM 647 O O . VAL A 1 83 ? 9.027 -6.267 -7.656 1.00 97.62 83 VAL A O 1
ATOM 650 N N . ARG A 1 84 ? 9.358 -4.062 -7.451 1.00 97.69 84 ARG A N 1
ATOM 651 C CA . ARG A 1 84 ? 8.142 -3.699 -8.206 1.00 97.69 84 ARG A CA 1
ATOM 652 C C . ARG A 1 84 ? 8.217 -4.086 -9.671 1.00 97.69 84 ARG A C 1
ATOM 654 O O . ARG A 1 84 ? 7.214 -4.527 -10.232 1.00 97.69 84 ARG A O 1
ATOM 661 N N . HIS A 1 85 ? 9.398 -3.977 -10.279 1.00 97.94 85 HIS A N 1
ATOM 662 C CA . HIS A 1 85 ? 9.625 -4.482 -11.635 1.00 97.94 85 HIS A CA 1
ATOM 663 C C . HIS A 1 85 ? 9.454 -6.004 -11.705 1.00 97.94 85 HIS A C 1
ATOM 665 O O . HIS A 1 85 ? 8.802 -6.498 -12.626 1.00 97.94 85 HIS A O 1
ATOM 671 N N . GLU A 1 86 ? 9.943 -6.752 -10.712 1.00 97.88 86 GLU A N 1
ATOM 672 C CA . GLU A 1 86 ? 9.756 -8.208 -10.664 1.00 97.88 86 GLU A CA 1
ATOM 673 C C . GLU A 1 86 ? 8.288 -8.595 -10.407 1.00 97.88 86 GLU A C 1
ATOM 675 O O . GLU A 1 86 ? 7.769 -9.492 -11.072 1.00 97.88 86 GLU A O 1
ATOM 680 N N . ILE A 1 87 ? 7.571 -7.874 -9.535 1.00 97.50 87 ILE A N 1
ATOM 681 C CA . ILE A 1 87 ? 6.116 -8.029 -9.350 1.00 97.50 87 ILE A CA 1
ATOM 682 C C . ILE A 1 87 ? 5.390 -7.799 -10.680 1.00 97.50 87 ILE A C 1
ATOM 684 O O . ILE A 1 87 ? 4.589 -8.637 -11.091 1.00 97.50 87 ILE A O 1
ATOM 688 N N . MET A 1 88 ? 5.693 -6.708 -11.390 1.00 98.06 88 MET A N 1
ATOM 689 C CA . MET A 1 88 ? 5.079 -6.398 -12.685 1.00 98.06 88 MET A CA 1
ATOM 690 C C . MET A 1 88 ? 5.363 -7.473 -13.731 1.00 98.06 88 MET A C 1
ATOM 692 O O . MET A 1 88 ? 4.487 -7.814 -14.527 1.00 98.06 88 MET A O 1
ATOM 696 N N . LYS A 1 89 ? 6.572 -8.026 -13.736 1.00 97.31 89 LYS A N 1
ATOM 697 C CA . LYS A 1 89 ? 6.952 -9.112 -14.637 1.00 97.31 89 LYS A CA 1
ATOM 698 C C . LYS A 1 89 ? 6.177 -10.402 -14.350 1.00 97.31 89 LYS A C 1
ATOM 700 O O . LYS A 1 89 ? 5.799 -11.087 -15.296 1.00 97.31 89 LYS A O 1
ATOM 705 N N . ILE A 1 90 ? 5.930 -10.726 -13.080 1.00 96.25 90 ILE A N 1
ATOM 706 C CA . ILE A 1 90 ? 5.247 -11.962 -12.661 1.00 96.25 90 ILE A CA 1
ATOM 707 C C . ILE A 1 90 ? 3.721 -11.836 -12.772 1.00 96.25 90 ILE A C 1
ATOM 709 O O . ILE A 1 90 ? 3.064 -12.722 -13.313 1.00 96.25 90 ILE A O 1
ATOM 713 N N . PHE A 1 91 ? 3.155 -10.741 -12.263 1.00 95.88 91 PHE A N 1
ATOM 714 C CA . PHE A 1 91 ? 1.707 -10.543 -12.115 1.00 95.88 91 PHE A CA 1
ATOM 715 C C . PHE A 1 91 ? 1.099 -9.627 -13.182 1.00 95.88 91 PHE A C 1
ATOM 717 O O . PHE A 1 91 ? -0.118 -9.474 -13.256 1.00 95.88 91 PHE A O 1
ATOM 724 N N . GLY A 1 92 ? 1.931 -9.026 -14.032 1.00 96.19 92 GLY A N 1
ATOM 725 C CA . GLY A 1 92 ? 1.505 -8.258 -15.197 1.00 96.19 92 GLY A CA 1
ATOM 726 C C . GLY A 1 92 ? 1.232 -6.777 -14.942 1.00 96.19 92 GLY A C 1
ATOM 727 O O . GLY A 1 92 ? 1.129 -6.040 -15.921 1.00 96.19 92 GLY A O 1
ATOM 728 N N . TYR A 1 93 ? 1.165 -6.324 -13.691 1.00 97.81 93 TYR A N 1
ATOM 729 C CA . TYR A 1 93 ? 0.852 -4.936 -13.344 1.00 97.81 93 TYR A CA 1
ATOM 730 C C . TYR A 1 93 ? 1.826 -4.376 -12.317 1.00 97.81 93 TYR A C 1
ATOM 732 O O . TYR A 1 93 ? 2.339 -5.094 -11.462 1.00 97.81 93 TYR A O 1
ATOM 740 N N . TYR A 1 94 ? 2.076 -3.076 -12.419 1.00 98.25 94 TYR A N 1
ATOM 741 C CA . TYR A 1 94 ? 2.961 -2.361 -11.506 1.00 98.25 94 TYR A CA 1
ATOM 742 C C . TYR A 1 94 ? 2.194 -1.910 -10.256 1.00 98.25 94 TYR A C 1
ATOM 744 O O . TYR A 1 94 ? 0.995 -1.639 -10.332 1.00 98.25 94 TYR A O 1
ATOM 752 N N . VAL A 1 95 ? 2.877 -1.840 -9.114 1.00 97.56 95 VAL A N 1
ATOM 753 C CA . VAL A 1 95 ? 2.282 -1.568 -7.795 1.00 97.56 95 VAL A CA 1
ATOM 754 C C . VAL A 1 95 ? 2.749 -0.214 -7.246 1.00 97.56 95 VAL A C 1
ATOM 756 O O . VAL A 1 95 ? 3.867 0.223 -7.518 1.00 97.56 95 VAL A O 1
ATOM 759 N N . THR A 1 96 ? 1.880 0.488 -6.516 1.00 94.62 96 THR A N 1
ATOM 760 C CA . THR A 1 96 ? 2.049 1.915 -6.186 1.00 94.62 96 THR A CA 1
ATOM 761 C C . THR A 1 96 ? 3.165 2.235 -5.200 1.00 94.62 96 THR A C 1
ATOM 763 O O . THR A 1 96 ? 3.923 3.171 -5.448 1.00 94.62 96 THR A O 1
ATOM 766 N N . GLU A 1 97 ? 3.283 1.489 -4.104 1.00 94.56 97 GLU A N 1
ATOM 767 C CA . GLU A 1 97 ? 4.268 1.773 -3.049 1.00 94.56 97 GLU A CA 1
ATOM 768 C C . GLU A 1 97 ? 5.649 1.235 -3.379 1.00 94.56 97 GLU A C 1
ATOM 770 O O . GLU A 1 97 ? 5.718 0.313 -4.169 1.00 94.56 97 GLU A O 1
ATOM 775 N N . SER A 1 98 ? 6.718 1.772 -2.783 1.00 94.25 98 SER A N 1
ATOM 776 C CA . SER A 1 98 ? 8.119 1.429 -3.064 1.00 94.25 98 SER A CA 1
ATOM 777 C C . SER A 1 98 ? 8.473 -0.069 -2.968 1.00 94.25 98 SER A C 1
ATOM 779 O O . SER A 1 98 ? 7.760 -0.886 -2.377 1.00 94.25 98 SER A O 1
ATOM 781 N N . SER A 1 99 ? 9.612 -0.433 -3.574 1.00 95.56 99 SER A N 1
ATOM 782 C CA . SER A 1 99 ? 10.162 -1.799 -3.533 1.00 95.56 99 SER A CA 1
ATOM 783 C C . SER A 1 99 ? 10.502 -2.266 -2.119 1.00 95.56 99 SER A C 1
ATOM 785 O O . SER A 1 99 ? 10.315 -3.437 -1.815 1.00 95.56 99 SER A O 1
ATOM 787 N N . GLU A 1 100 ? 10.950 -1.346 -1.265 1.00 92.25 100 GLU A N 1
ATOM 788 C CA . GLU A 1 100 ? 11.185 -1.562 0.165 1.00 92.25 100 GLU A CA 1
ATOM 789 C C . GLU A 1 100 ? 9.917 -2.083 0.860 1.00 92.25 100 GLU A C 1
ATOM 791 O O . GLU A 1 100 ? 9.907 -3.210 1.343 1.00 92.25 100 GLU A O 1
ATOM 796 N N . HIS A 1 101 ? 8.813 -1.331 0.812 1.00 91.81 101 HIS A N 1
ATOM 797 C CA . HIS A 1 101 ? 7.562 -1.750 1.451 1.00 91.81 101 HIS A CA 1
ATOM 798 C C . HIS A 1 101 ? 6.974 -3.006 0.804 1.00 91.81 101 HIS A C 1
ATOM 800 O O . HIS A 1 101 ? 6.496 -3.904 1.491 1.00 91.81 101 HIS A O 1
ATOM 806 N N . ASN A 1 102 ? 6.998 -3.112 -0.530 1.00 94.69 102 ASN A N 1
ATOM 807 C CA . ASN A 1 102 ? 6.440 -4.293 -1.189 1.00 94.69 102 ASN A CA 1
ATOM 808 C C . ASN A 1 102 ? 7.215 -5.571 -0.851 1.00 94.69 102 ASN A C 1
ATOM 810 O O . ASN A 1 102 ? 6.599 -6.635 -0.811 1.00 94.69 102 ASN A O 1
ATOM 814 N N . ALA A 1 103 ? 8.516 -5.472 -0.550 1.00 95.44 103 ALA A N 1
ATOM 815 C CA . ALA A 1 103 ? 9.307 -6.604 -0.079 1.00 95.44 103 ALA A CA 1
ATOM 816 C C . ALA A 1 103 ? 8.812 -7.169 1.264 1.00 95.44 103 ALA A C 1
ATOM 818 O O . ALA A 1 103 ? 8.976 -8.364 1.506 1.00 95.44 103 ALA A O 1
ATOM 819 N N . GLU A 1 104 ? 8.195 -6.333 2.105 1.00 91.81 104 GLU A N 1
ATOM 820 C CA . GLU A 1 104 ? 7.612 -6.714 3.398 1.00 91.81 104 GLU A CA 1
ATOM 821 C C . GLU A 1 104 ? 6.185 -7.269 3.245 1.00 91.81 104 GLU A C 1
ATOM 823 O O . GLU A 1 104 ? 5.787 -8.189 3.955 1.00 91.81 104 GLU A O 1
ATOM 828 N N . TYR A 1 105 ? 5.411 -6.740 2.292 1.00 91.62 105 TYR A N 1
ATOM 829 C CA . TYR A 1 105 ? 3.988 -7.070 2.121 1.00 91.62 105 TYR A CA 1
ATOM 830 C C . TYR A 1 105 ? 3.722 -8.420 1.435 1.00 91.62 105 TYR A C 1
ATOM 832 O O . TYR A 1 105 ? 2.586 -8.911 1.465 1.00 91.62 105 TYR A O 1
ATOM 840 N N . MET A 1 106 ? 4.717 -9.018 0.767 1.00 94.56 106 MET A N 1
ATOM 841 C CA . MET A 1 106 ? 4.568 -10.351 0.170 1.00 94.56 106 MET A CA 1
ATOM 842 C C . MET A 1 106 ? 5.733 -11.286 0.532 1.00 94.56 106 MET A C 1
ATOM 844 O O . MET A 1 106 ? 6.856 -10.846 0.760 1.00 94.56 106 MET A O 1
ATOM 848 N N . PRO A 1 107 ? 5.506 -12.612 0.554 1.00 95.50 107 PRO A N 1
ATOM 849 C CA . PRO A 1 107 ? 6.390 -13.562 1.234 1.00 95.50 107 PRO A CA 1
ATOM 850 C C . PRO A 1 107 ? 7.624 -13.986 0.420 1.00 95.50 107 PRO A C 1
ATOM 852 O O . PRO A 1 107 ? 8.226 -15.031 0.700 1.00 95.50 107 PRO A O 1
ATOM 855 N N . TYR A 1 108 ? 7.960 -13.244 -0.637 1.00 95.81 108 TYR A N 1
ATOM 856 C CA . TYR A 1 108 ? 8.835 -13.727 -1.702 1.00 95.81 108 TYR A CA 1
ATOM 857 C C . TYR A 1 108 ? 10.299 -13.312 -1.549 1.00 95.81 108 TYR A C 1
ATOM 859 O O . TYR A 1 108 ? 11.156 -14.031 -2.055 1.00 95.81 108 TYR A O 1
ATOM 867 N N . TRP A 1 109 ? 10.601 -12.192 -0.881 1.00 96.12 109 TRP A N 1
ATOM 868 C CA . TRP A 1 109 ? 11.929 -11.570 -0.985 1.00 96.12 109 TRP A CA 1
ATOM 869 C C . TRP A 1 109 ? 12.758 -11.605 0.290 1.00 96.12 109 TRP A C 1
ATOM 871 O O . TRP A 1 109 ? 13.930 -11.969 0.244 1.00 96.12 109 TRP A O 1
ATOM 881 N N . ILE A 1 110 ? 12.173 -11.242 1.429 1.00 95.75 110 ILE A N 1
ATOM 882 C CA . ILE A 1 110 ? 12.864 -11.310 2.715 1.00 95.75 110 ILE A CA 1
ATOM 883 C C . ILE A 1 110 ? 12.640 -12.724 3.238 1.00 95.75 110 ILE A C 1
ATOM 885 O O . ILE A 1 110 ? 11.532 -13.059 3.637 1.00 95.75 110 ILE A O 1
ATOM 889 N N . LYS A 1 111 ? 13.646 -13.600 3.144 1.00 95.38 111 LYS A N 1
ATOM 890 C CA . LYS A 1 111 ? 13.513 -15.004 3.563 1.00 95.38 111 LYS A CA 1
ATOM 891 C C . LYS A 1 111 ? 14.781 -15.511 4.222 1.00 95.38 111 LYS A C 1
ATOM 893 O O . LYS A 1 111 ? 15.859 -15.407 3.638 1.00 95.38 111 LYS A O 1
ATOM 898 N N . ARG A 1 112 ? 14.658 -16.167 5.381 1.00 94.38 112 ARG A N 1
ATOM 899 C CA . ARG A 1 112 ? 15.814 -16.727 6.104 1.00 94.38 112 ARG A CA 1
ATOM 900 C C . ARG A 1 112 ? 16.602 -17.732 5.266 1.00 94.38 112 ARG A C 1
ATOM 902 O O . ARG A 1 112 ? 17.826 -17.757 5.326 1.00 94.38 112 ARG A O 1
ATOM 909 N N . ASN A 1 113 ? 15.895 -18.555 4.495 1.00 96.50 113 ASN A N 1
ATOM 910 C CA . ASN A 1 113 ? 16.498 -19.612 3.679 1.00 96.50 113 ASN A CA 1
ATOM 911 C C . ASN A 1 113 ? 17.042 -19.115 2.330 1.00 96.50 113 ASN A C 1
ATOM 913 O O . ASN A 1 113 ? 17.712 -19.885 1.649 1.00 96.50 113 ASN A O 1
ATOM 917 N N . TYR A 1 114 ? 16.754 -17.865 1.953 1.00 97.06 114 TYR A N 1
ATOM 918 C CA . TYR A 1 114 ? 17.176 -17.262 0.685 1.00 97.06 114 TYR A CA 1
ATOM 919 C C . TYR A 1 114 ? 17.719 -15.837 0.913 1.00 97.06 114 TYR A C 1
ATOM 921 O O . TYR A 1 114 ? 17.190 -14.867 0.359 1.00 97.06 114 TYR A O 1
ATOM 929 N N . PRO A 1 115 ? 18.740 -15.664 1.777 1.00 96.38 115 PRO A N 1
ATOM 930 C CA . PRO A 1 115 ? 19.245 -14.340 2.143 1.00 96.38 115 PRO A CA 1
ATOM 931 C C . PRO A 1 115 ? 19.863 -13.589 0.953 1.00 96.38 115 PRO A C 1
ATOM 933 O O . PRO A 1 115 ? 19.931 -12.362 0.964 1.00 96.38 115 PRO A O 1
ATOM 936 N N . GLU A 1 116 ? 20.277 -14.297 -0.102 1.00 97.56 116 GLU A N 1
ATOM 937 C CA . GLU A 1 116 ? 20.800 -13.704 -1.333 1.00 97.56 116 GLU A CA 1
ATOM 938 C C . GLU A 1 116 ? 19.770 -12.843 -2.076 1.00 97.56 116 GLU A C 1
ATOM 940 O O . GLU A 1 116 ? 20.153 -11.988 -2.876 1.00 97.56 116 GLU A O 1
ATOM 945 N N . LEU A 1 117 ? 18.471 -13.038 -1.816 1.00 97.19 117 LEU A N 1
ATOM 946 C CA . LEU A 1 117 ? 17.407 -12.244 -2.428 1.00 97.19 117 LEU A CA 1
ATOM 947 C C . LEU A 1 117 ? 17.465 -10.776 -1.998 1.00 97.19 117 LEU A C 1
ATOM 949 O O . LEU A 1 117 ? 17.183 -9.909 -2.821 1.00 97.19 117 LEU A O 1
ATOM 953 N N . ILE A 1 118 ? 17.902 -10.490 -0.767 1.00 96.94 118 ILE A N 1
ATOM 954 C CA . ILE A 1 118 ? 18.076 -9.117 -0.268 1.00 96.94 118 ILE A CA 1
ATOM 955 C C . ILE A 1 118 ? 19.073 -8.368 -1.154 1.00 96.94 118 ILE A C 1
ATOM 957 O O . ILE A 1 118 ? 18.771 -7.302 -1.688 1.00 96.94 118 ILE A O 1
ATOM 961 N N . GLU A 1 119 ? 20.240 -8.972 -1.381 1.00 96.31 119 GLU A N 1
ATOM 962 C CA . GLU A 1 119 ? 21.297 -8.390 -2.205 1.00 96.31 119 GLU A CA 1
ATOM 963 C C . GLU A 1 119 ? 20.895 -8.349 -3.686 1.00 96.31 119 GLU A C 1
ATOM 965 O O . GLU A 1 119 ? 21.131 -7.352 -4.374 1.00 96.31 119 GLU A O 1
ATOM 970 N N . ARG A 1 120 ? 20.249 -9.408 -4.190 1.00 96.00 120 ARG A N 1
ATOM 971 C CA . ARG A 1 120 ? 19.794 -9.502 -5.584 1.00 96.00 120 ARG A CA 1
ATOM 972 C C . ARG A 1 120 ? 18.762 -8.432 -5.939 1.00 96.00 120 ARG A C 1
ATOM 974 O O . ARG A 1 120 ? 18.826 -7.892 -7.041 1.00 96.00 120 ARG A O 1
ATOM 981 N N . PHE A 1 121 ? 17.823 -8.151 -5.038 1.00 96.94 121 PHE A N 1
ATOM 982 C CA . PHE A 1 121 ? 16.739 -7.190 -5.250 1.00 96.94 121 PHE A CA 1
ATOM 983 C C . PHE A 1 121 ? 16.998 -5.823 -4.608 1.00 96.94 121 PHE A C 1
ATOM 985 O O . PHE A 1 121 ? 16.105 -4.982 -4.627 1.00 96.94 121 PHE A O 1
ATOM 992 N N . ASN A 1 122 ? 18.212 -5.583 -4.100 1.00 96.50 122 ASN A N 1
ATOM 993 C CA . ASN A 1 122 ? 18.617 -4.304 -3.515 1.00 96.50 122 ASN A CA 1
ATOM 994 C C . ASN A 1 122 ? 17.640 -3.820 -2.423 1.00 96.50 122 ASN A C 1
ATOM 996 O O . ASN A 1 122 ? 17.170 -2.687 -2.455 1.00 96.50 122 ASN A O 1
ATOM 1000 N N . ILE A 1 123 ? 17.281 -4.708 -1.491 1.00 95.81 123 ILE A N 1
ATOM 1001 C CA . ILE A 1 123 ? 16.262 -4.432 -0.471 1.00 95.81 123 ILE A CA 1
ATOM 1002 C C . ILE A 1 123 ? 16.925 -3.772 0.743 1.00 95.81 123 ILE A C 1
ATOM 1004 O O . ILE A 1 123 ? 17.753 -4.413 1.400 1.00 95.81 123 ILE A O 1
ATOM 1008 N N . PRO A 1 124 ? 16.579 -2.516 1.079 1.00 91.88 124 PRO A N 1
ATOM 1009 C CA . PRO A 1 124 ? 17.156 -1.847 2.230 1.00 91.88 124 PRO A CA 1
ATOM 1010 C C . PRO A 1 124 ? 16.456 -2.320 3.508 1.00 91.88 124 PRO A C 1
ATOM 1012 O O . PRO A 1 124 ? 15.362 -1.874 3.832 1.00 91.88 124 PRO A O 1
ATOM 1015 N N . LEU A 1 125 ? 17.100 -3.211 4.261 1.00 91.38 125 LEU A N 1
ATOM 1016 C CA . LEU A 1 125 ? 16.641 -3.545 5.611 1.00 91.38 125 LEU A CA 1
ATOM 1017 C C . LEU A 1 125 ? 16.866 -2.365 6.570 1.00 91.38 125 LEU A C 1
ATOM 1019 O O . LEU A 1 125 ? 17.741 -1.517 6.346 1.00 91.38 125 LEU A O 1
ATOM 1023 N N . ASP A 1 126 ? 16.066 -2.311 7.636 1.00 88.19 126 ASP A N 1
ATOM 1024 C CA . ASP A 1 126 ? 16.142 -1.297 8.700 1.00 88.19 126 ASP A CA 1
ATOM 1025 C C . ASP A 1 126 ? 16.128 0.147 8.177 1.00 88.19 126 ASP A C 1
ATOM 1027 O O . ASP A 1 126 ? 16.747 1.058 8.734 1.00 88.19 126 ASP A O 1
ATOM 1031 N N . GLU A 1 127 ? 15.452 0.363 7.058 1.00 86.31 127 GLU A N 1
ATOM 1032 C CA . GLU A 1 127 ? 15.342 1.665 6.423 1.00 86.31 127 GLU A CA 1
ATOM 1033 C C . GLU A 1 127 ? 14.486 2.606 7.278 1.00 86.31 127 GLU A C 1
ATOM 1035 O O . GLU A 1 127 ? 14.949 3.682 7.663 1.00 86.31 127 GLU A O 1
ATOM 1040 N N . TYR A 1 128 ? 13.304 2.147 7.699 1.00 85.44 128 TYR A N 1
ATOM 1041 C CA . TYR A 1 128 ? 12.382 2.945 8.500 1.00 85.44 128 TYR A CA 1
ATOM 1042 C C . TYR A 1 128 ? 13.004 3.490 9.807 1.00 85.44 128 TYR A C 1
ATOM 1044 O O . TYR A 1 128 ? 12.908 4.698 10.046 1.00 85.44 128 TYR A O 1
ATOM 1052 N N . PRO A 1 129 ? 13.711 2.690 10.638 1.00 90.38 129 PRO A N 1
ATOM 1053 C CA . PRO A 1 129 ? 14.442 3.221 11.790 1.00 90.38 129 PRO A CA 1
ATOM 1054 C C . PRO A 1 129 ? 15.471 4.302 11.432 1.00 90.38 129 PRO A C 1
ATOM 1056 O O . PRO A 1 129 ? 15.575 5.299 12.148 1.00 90.38 129 PRO A O 1
ATOM 1059 N N . ARG A 1 130 ? 16.210 4.141 10.324 1.00 91.94 130 ARG A N 1
ATOM 1060 C CA . ARG A 1 130 ? 17.184 5.143 9.857 1.00 91.94 130 ARG A CA 1
ATOM 1061 C C . ARG A 1 130 ? 16.489 6.438 9.437 1.00 91.94 130 ARG A C 1
ATOM 1063 O O . ARG A 1 130 ? 16.871 7.501 9.925 1.00 91.94 130 ARG A O 1
ATOM 1070 N N . ARG A 1 131 ? 15.410 6.351 8.647 1.00 89.75 131 ARG A N 1
ATOM 1071 C CA . ARG A 1 131 ? 14.571 7.508 8.286 1.00 89.75 131 ARG A CA 1
ATOM 1072 C C . ARG A 1 131 ? 14.027 8.226 9.517 1.00 89.75 131 ARG A C 1
ATOM 1074 O O . ARG A 1 131 ? 14.011 9.451 9.535 1.00 89.75 131 ARG A O 1
ATOM 1081 N N . CYS A 1 132 ? 13.594 7.501 10.548 1.00 92.38 132 CYS A N 1
ATOM 1082 C CA . CYS A 1 132 ? 13.094 8.108 11.783 1.00 92.38 132 CYS A CA 1
ATOM 1083 C C . CYS A 1 132 ? 14.163 8.954 12.488 1.00 92.38 132 CYS A C 1
ATOM 1085 O O . CYS A 1 132 ? 13.865 10.068 12.919 1.00 92.38 132 CYS A O 1
ATOM 1087 N N . ILE A 1 133 ? 15.401 8.458 12.583 1.00 92.81 133 ILE A N 1
ATOM 1088 C CA . ILE A 1 133 ? 16.519 9.211 13.174 1.00 92.81 133 ILE A CA 1
ATOM 1089 C C . ILE A 1 133 ? 16.768 10.494 12.371 1.00 92.81 133 ILE A C 1
ATOM 1091 O O . ILE A 1 133 ? 16.759 11.586 12.941 1.00 92.81 133 ILE A O 1
ATOM 1095 N N . GLU A 1 134 ? 16.899 10.373 11.048 1.00 93.06 134 GLU A N 1
ATOM 1096 C CA . GLU A 1 134 ? 17.131 11.515 10.157 1.00 93.06 134 GLU A CA 1
ATOM 1097 C C . GLU A 1 134 ? 15.996 12.548 10.232 1.00 93.06 134 GLU A C 1
ATOM 1099 O O . GLU A 1 134 ? 16.250 13.747 10.337 1.00 93.06 134 GLU A O 1
ATOM 1104 N N . GLN A 1 135 ? 14.735 12.106 10.236 1.00 93.75 135 GLN A N 1
ATOM 1105 C CA . GLN A 1 135 ? 13.572 12.993 10.319 1.00 93.75 135 GLN A CA 1
ATOM 1106 C C . GLN A 1 135 ? 13.497 13.737 11.653 1.00 93.75 135 GLN A C 1
ATOM 1108 O O . GLN A 1 135 ? 13.155 14.919 11.670 1.00 93.75 135 GLN A O 1
ATOM 1113 N N . ILE A 1 136 ? 13.830 13.086 12.772 1.00 93.38 136 ILE A N 1
ATOM 1114 C CA . ILE A 1 136 ? 13.862 13.745 14.085 1.00 93.38 136 ILE A CA 1
ATOM 1115 C C . ILE A 1 136 ? 14.923 14.849 14.095 1.00 93.38 136 ILE A C 1
ATOM 1117 O O . ILE A 1 136 ? 14.647 15.956 14.562 1.00 93.38 136 ILE A O 1
ATOM 1121 N N . GLU A 1 137 ? 16.114 14.580 13.559 1.00 92.75 137 GLU A N 1
ATOM 1122 C CA . GLU A 1 137 ? 17.180 15.580 13.452 1.00 92.75 137 GLU A CA 1
ATOM 1123 C C . GLU A 1 137 ? 16.773 16.749 12.546 1.00 92.75 137 GLU A C 1
ATOM 1125 O O . GLU A 1 137 ? 16.891 17.915 12.942 1.00 92.75 137 GLU A O 1
ATOM 1130 N N . GLN A 1 138 ? 16.225 16.451 11.365 1.00 94.12 138 GLN A N 1
ATOM 1131 C CA . GLN A 1 138 ? 15.727 17.458 10.427 1.00 94.12 138 GLN A CA 1
ATOM 1132 C C . GLN A 1 138 ? 14.608 18.303 11.043 1.00 94.12 138 GLN A C 1
ATOM 1134 O O . GLN A 1 138 ? 14.608 19.523 10.881 1.00 94.12 138 GLN A O 1
ATOM 1139 N N . TRP A 1 139 ? 13.691 17.698 11.803 1.00 93.12 139 TRP A N 1
ATOM 1140 C CA . TRP A 1 139 ? 12.602 18.412 12.469 1.00 93.12 139 TRP A CA 1
ATOM 1141 C C . TRP A 1 139 ? 13.114 19.438 13.483 1.00 93.12 139 TRP A C 1
ATOM 1143 O O . TRP A 1 139 ? 12.599 20.557 13.546 1.00 93.12 139 TRP A O 1
ATOM 1153 N N . GLN A 1 140 ? 14.155 19.104 14.255 1.00 90.50 140 GLN A N 1
ATOM 1154 C CA . GLN A 1 140 ? 14.752 20.061 15.194 1.00 90.50 140 GLN A CA 1
ATOM 1155 C C . GLN A 1 140 ? 15.338 21.273 14.463 1.00 90.50 140 GLN A C 1
ATOM 1157 O O . GLN A 1 140 ? 15.136 22.410 14.894 1.00 90.50 140 GLN A O 1
ATOM 1162 N N . GLN A 1 141 ? 16.012 21.046 13.333 1.00 90.12 141 GLN A N 1
ATOM 1163 C CA . GLN A 1 141 ? 16.572 22.120 12.508 1.00 90.12 141 GLN A CA 1
ATOM 1164 C C . GLN A 1 141 ? 15.468 22.968 11.862 1.00 90.12 141 GLN A C 1
ATOM 1166 O O . GLN A 1 141 ? 15.500 24.198 11.948 1.00 90.12 141 GLN A O 1
ATOM 1171 N N . GLN A 1 142 ? 14.458 22.320 11.274 1.00 90.00 142 GLN A N 1
ATOM 1172 C CA . GLN A 1 142 ? 13.318 22.987 10.643 1.00 90.00 142 GLN A CA 1
ATOM 1173 C C . GLN A 1 142 ? 12.539 23.840 11.638 1.00 90.00 142 GLN A C 1
ATOM 1175 O O . GLN A 1 142 ? 12.214 24.982 11.330 1.00 90.00 142 GLN A O 1
ATOM 1180 N N . LYS A 1 143 ? 12.288 23.336 12.852 1.00 90.31 143 LYS A N 1
ATOM 1181 C CA . LYS A 1 143 ? 11.623 24.106 13.908 1.00 90.31 143 LYS A CA 1
ATOM 1182 C C . LYS A 1 143 ? 12.345 25.426 14.166 1.00 90.31 143 LYS A C 1
ATOM 1184 O O . LYS A 1 143 ? 11.698 26.467 14.192 1.00 90.31 143 LYS A O 1
ATOM 1189 N N . VAL A 1 144 ? 13.669 25.394 14.341 1.00 88.56 144 VAL A N 1
ATOM 1190 C CA . VAL A 1 144 ? 14.462 26.608 14.593 1.00 88.56 144 VAL A CA 1
ATOM 1191 C C . VAL A 1 144 ? 14.376 27.567 13.409 1.00 88.56 144 VAL A C 1
ATOM 1193 O O . VAL A 1 144 ? 14.132 28.754 13.627 1.00 88.56 144 VAL A O 1
ATOM 1196 N N . ALA A 1 145 ? 14.532 27.061 12.183 1.00 88.06 145 ALA A N 1
ATOM 1197 C CA . ALA A 1 145 ? 14.458 27.871 10.970 1.00 88.06 145 ALA A CA 1
ATOM 1198 C C . ALA A 1 145 ? 13.091 28.560 10.823 1.00 88.06 145 ALA A C 1
ATOM 1200 O O . ALA A 1 145 ? 13.029 29.771 10.638 1.00 88.06 145 ALA A O 1
ATOM 1201 N N . LEU A 1 146 ? 11.997 27.813 10.991 1.00 89.19 146 LEU A N 1
ATOM 1202 C CA . LEU A 1 146 ? 10.634 28.316 10.805 1.00 89.19 146 LEU A CA 1
ATOM 1203 C C . LEU A 1 146 ? 10.206 29.318 11.884 1.00 89.19 146 LEU A C 1
ATOM 1205 O O . LEU A 1 146 ? 9.448 30.235 11.587 1.00 89.19 146 LEU A O 1
ATOM 1209 N N . THR A 1 147 ? 10.656 29.166 13.135 1.00 89.56 147 THR A N 1
ATOM 1210 C CA . THR A 1 147 ? 10.227 30.068 14.220 1.00 89.56 147 THR A CA 1
ATOM 1211 C C . THR A 1 147 ? 11.033 31.362 14.312 1.00 89.56 147 THR A C 1
ATOM 1213 O O . THR A 1 147 ? 10.594 32.285 14.992 1.00 89.56 147 THR A O 1
ATOM 1216 N N . HIS A 1 148 ? 12.215 31.431 13.690 1.00 87.44 148 HIS A N 1
ATOM 1217 C CA . HIS A 1 148 ? 13.088 32.615 13.734 1.00 87.44 148 HIS A CA 1
ATOM 1218 C C . HIS A 1 148 ? 13.098 33.418 12.429 1.00 87.44 148 HIS A C 1
ATOM 1220 O O . HIS A 1 148 ? 13.618 34.533 12.411 1.00 87.44 148 HIS A O 1
ATOM 1226 N N . ASP A 1 149 ? 12.525 32.881 11.353 1.00 84.25 149 ASP A N 1
ATOM 1227 C CA . ASP A 1 149 ? 12.415 33.574 10.076 1.00 84.25 149 ASP A CA 1
ATOM 1228 C C . ASP A 1 149 ? 11.161 34.464 10.034 1.00 84.25 149 ASP A C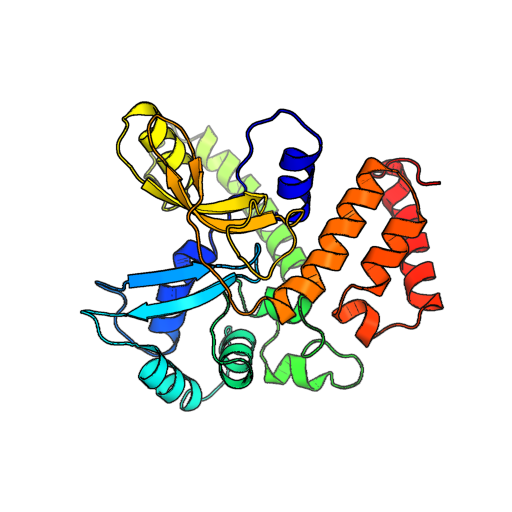 1
ATOM 1230 O O . ASP A 1 149 ? 10.026 33.989 9.980 1.00 84.25 149 ASP A O 1
ATOM 1234 N N . THR A 1 150 ? 11.361 35.783 10.039 1.00 80.19 150 THR A N 1
ATOM 1235 C CA . THR A 1 150 ? 10.279 36.774 9.910 1.00 80.19 150 THR A CA 1
ATOM 1236 C C . THR A 1 150 ? 9.800 36.968 8.469 1.00 80.19 150 THR A C 1
ATOM 1238 O O . THR A 1 150 ? 8.835 37.695 8.239 1.00 80.19 150 THR A O 1
ATOM 1241 N N . SER A 1 151 ? 10.451 36.318 7.503 1.00 89.50 151 SER A N 1
ATOM 1242 C CA . SER A 1 151 ? 10.161 36.371 6.068 1.00 89.50 151 SER A CA 1
ATOM 1243 C C . SER A 1 151 ? 9.612 35.055 5.510 1.00 89.50 151 SER A C 1
ATOM 1245 O O . SER A 1 151 ? 9.684 34.816 4.305 1.00 89.50 151 SER A O 1
ATOM 1247 N N . LEU A 1 152 ? 9.033 34.213 6.373 1.00 87.81 152 LEU A N 1
ATOM 1248 C CA . LEU A 1 152 ? 8.530 32.896 5.999 1.00 87.81 152 LEU A CA 1
ATOM 1249 C C . LEU A 1 152 ? 7.551 32.963 4.813 1.00 87.81 152 LEU A C 1
ATOM 1251 O O . LEU A 1 152 ? 6.513 33.625 4.861 1.00 87.81 152 LEU A O 1
ATOM 1255 N N . THR A 1 153 ? 7.864 32.210 3.761 1.00 90.12 153 THR A N 1
ATOM 1256 C CA . THR A 1 153 ? 7.004 32.011 2.589 1.00 90.12 153 THR A CA 1
ATOM 1257 C C . THR A 1 15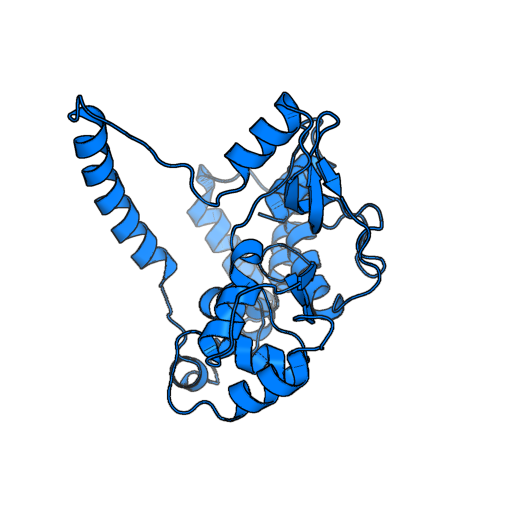3 ? 6.677 30.530 2.424 1.00 90.12 153 THR A C 1
ATOM 1259 O O . THR A 1 153 ? 7.315 29.670 3.029 1.00 90.12 153 THR A O 1
ATOM 1262 N N . HIS A 1 154 ? 5.658 30.215 1.627 1.00 88.56 154 HIS A N 1
ATOM 1263 C CA . HIS A 1 154 ? 5.304 28.835 1.313 1.00 88.56 154 HIS A CA 1
ATOM 1264 C C . HIS A 1 154 ? 4.816 28.712 -0.128 1.00 88.56 154 HIS A C 1
ATOM 1266 O O . HIS A 1 154 ? 4.207 29.626 -0.683 1.00 88.56 154 HIS A O 1
ATOM 1272 N N . SER A 1 155 ? 5.053 27.543 -0.713 1.00 93.06 155 SER A N 1
ATOM 1273 C CA . SER A 1 155 ? 4.438 27.100 -1.959 1.00 93.06 155 SER A CA 1
ATOM 1274 C C . SER A 1 155 ? 3.592 25.871 -1.673 1.00 93.06 155 SER A C 1
ATOM 1276 O O . SER A 1 155 ? 3.994 25.002 -0.898 1.00 93.06 155 SER A O 1
ATOM 1278 N N . ARG A 1 156 ? 2.430 25.777 -2.313 1.00 94.19 156 ARG A N 1
ATOM 1279 C CA . ARG A 1 156 ? 1.587 24.588 -2.209 1.00 94.19 156 ARG A CA 1
ATOM 1280 C C . ARG A 1 156 ? 2.338 23.373 -2.755 1.00 94.19 156 ARG A C 1
ATOM 1282 O O . ARG A 1 156 ? 2.918 23.444 -3.837 1.00 94.19 156 ARG A O 1
ATOM 1289 N N . THR A 1 157 ? 2.327 22.275 -2.009 1.00 93.94 157 THR A N 1
ATOM 1290 C CA . THR A 1 157 ? 2.885 20.999 -2.468 1.00 93.94 157 THR A CA 1
ATOM 1291 C C . THR A 1 157 ? 1.879 20.267 -3.366 1.00 93.94 157 THR A C 1
ATOM 1293 O O . THR A 1 157 ? 0.807 20.786 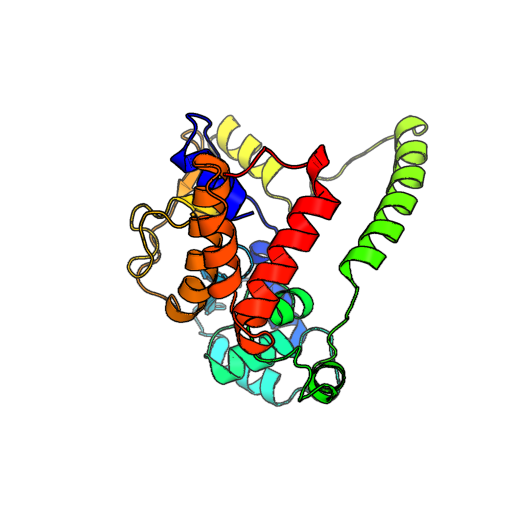-3.682 1.00 93.94 157 THR A O 1
ATOM 1296 N N . HIS A 1 158 ? 2.227 19.057 -3.797 1.00 90.94 158 HIS A N 1
ATOM 1297 C CA . HIS A 1 158 ? 1.322 18.151 -4.509 1.00 90.94 158 HIS A CA 1
ATOM 1298 C C . HIS A 1 158 ? 0.401 17.366 -3.553 1.00 90.94 158 HIS A C 1
ATOM 1300 O O . HIS A 1 158 ? -0.507 16.679 -4.007 1.00 90.94 158 HIS A O 1
ATOM 1306 N N . GLU A 1 159 ? 0.581 17.511 -2.235 1.00 95.19 159 GLU A N 1
ATOM 1307 C CA . GLU A 1 159 ? -0.163 16.743 -1.237 1.00 95.19 159 GLU A CA 1
ATOM 1308 C C . GLU A 1 159 ? -1.654 17.102 -1.194 1.00 95.19 159 GLU A C 1
ATOM 1310 O O . GLU A 1 159 ? -2.050 18.274 -1.142 1.00 95.19 159 GLU A O 1
ATOM 1315 N N . TYR A 1 160 ? -2.494 16.064 -1.150 1.00 96.56 160 TYR A N 1
ATOM 1316 C CA . TYR A 1 160 ? -3.935 16.161 -1.392 1.00 96.56 160 TYR A CA 1
ATOM 1317 C C . TYR A 1 160 ? -4.705 17.053 -0.417 1.00 96.56 160 TYR A C 1
ATOM 1319 O O . TYR A 1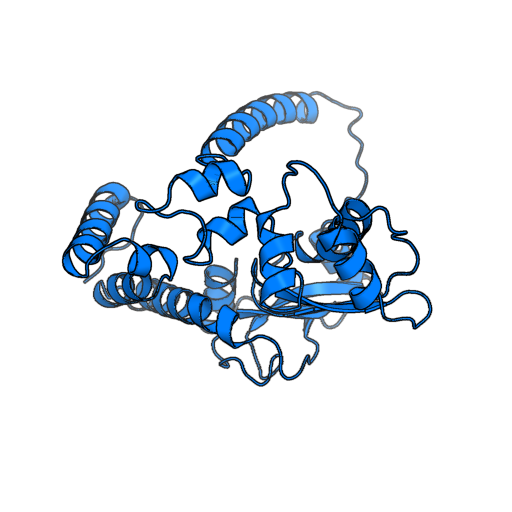 160 ? -5.701 17.647 -0.820 1.00 96.56 160 TYR A O 1
ATOM 1327 N N . ALA A 1 161 ? -4.279 17.170 0.845 1.00 95.69 161 ALA A N 1
ATOM 1328 C CA . ALA A 1 161 ? -5.073 17.823 1.892 1.00 95.69 161 ALA A CA 1
ATOM 1329 C C . ALA A 1 161 ? -5.509 19.248 1.508 1.00 95.69 161 ALA A C 1
ATOM 1331 O O . ALA A 1 161 ? -6.680 19.602 1.631 1.00 95.69 161 ALA A O 1
ATOM 1332 N N . SER A 1 162 ? -4.585 20.047 0.969 1.00 96.38 162 SER A N 1
ATOM 1333 C CA . SER A 1 162 ? -4.894 21.415 0.544 1.00 96.38 162 SER A CA 1
ATOM 1334 C C . SER A 1 162 ? -5.839 21.464 -0.665 1.00 96.38 162 SER A C 1
ATOM 1336 O O . SER A 1 162 ? -6.629 22.396 -0.774 1.00 96.38 162 SER A O 1
ATOM 1338 N N . TYR A 1 163 ? -5.766 20.499 -1.588 1.00 97.44 163 TYR A N 1
ATOM 1339 C CA . TYR A 1 163 ? -6.646 20.402 -2.766 1.00 97.44 163 TYR A CA 1
ATOM 1340 C C . TYR A 1 163 ? -8.042 19.921 -2.416 1.00 97.44 163 TYR A C 1
ATOM 1342 O O . TYR A 1 163 ? -9.005 20.422 -2.980 1.00 97.44 163 TYR A O 1
ATOM 1350 N N . ILE A 1 164 ? -8.158 19.025 -1.439 1.00 97.88 164 ILE A N 1
ATOM 1351 C CA . ILE A 1 164 ? -9.449 18.593 -0.906 1.00 97.88 164 ILE A CA 1
ATOM 1352 C C . ILE A 1 164 ? -10.188 19.789 -0.303 1.00 97.88 164 ILE A C 1
ATOM 1354 O O . ILE A 1 164 ? -11.338 20.028 -0.657 1.00 97.88 164 ILE A O 1
ATOM 1358 N N . ILE A 1 165 ? -9.515 20.568 0.554 1.00 97.75 165 ILE A N 1
ATOM 1359 C CA . ILE A 1 165 ? -10.109 21.759 1.177 1.00 97.75 165 ILE A CA 1
ATOM 1360 C C . ILE A 1 165 ? -10.539 22.762 0.102 1.00 97.75 165 ILE A C 1
ATOM 1362 O O . ILE A 1 165 ? -11.683 23.194 0.094 1.00 97.75 165 ILE A O 1
ATOM 1366 N N . GLU A 1 166 ? -9.658 23.102 -0.842 1.00 98.12 166 GLU A N 1
ATOM 1367 C CA . GLU A 1 166 ? -10.007 24.037 -1.919 1.00 98.12 166 GLU A CA 1
ATOM 1368 C C . GLU A 1 166 ? -11.185 23.541 -2.768 1.00 98.12 166 GLU A C 1
ATOM 1370 O O . GLU A 1 166 ? -12.083 24.326 -3.071 1.00 98.12 166 GLU A O 1
ATOM 1375 N N . ALA A 1 167 ? -11.210 22.262 -3.145 1.00 98.44 167 ALA A N 1
ATOM 1376 C CA . ALA A 1 167 ? -12.282 21.695 -3.958 1.00 98.44 167 ALA A CA 1
ATOM 1377 C C . ALA A 1 167 ? -13.637 21.755 -3.241 1.00 98.44 167 ALA A C 1
ATOM 1379 O O . ALA A 1 167 ? -14.636 22.121 -3.857 1.00 98.44 167 ALA A O 1
ATOM 1380 N N . MET A 1 168 ? -13.655 21.469 -1.936 1.00 98.19 168 MET A N 1
ATOM 1381 C CA . MET A 1 168 ? -14.862 21.551 -1.112 1.00 98.19 168 MET A CA 1
ATOM 1382 C C . MET A 1 168 ? -15.344 22.993 -0.908 1.00 98.19 168 MET A C 1
ATOM 1384 O O . MET A 1 168 ? -16.542 23.248 -0.959 1.00 98.19 168 MET A O 1
ATOM 1388 N N . GLU A 1 169 ? -14.430 23.946 -0.711 1.00 98.44 169 GLU A N 1
ATOM 1389 C CA . GLU A 1 169 ? -14.783 25.355 -0.474 1.00 98.44 169 GLU A CA 1
ATOM 1390 C C . GLU A 1 169 ? -15.166 26.107 -1.759 1.00 98.44 169 GLU A C 1
ATOM 1392 O O . GLU A 1 169 ? -15.930 27.071 -1.717 1.00 98.44 169 GLU A O 1
ATOM 1397 N N . THR A 1 170 ? -14.619 25.704 -2.910 1.00 98.38 170 THR A N 1
ATOM 1398 C CA . THR A 1 170 ? -14.787 26.430 -4.185 1.00 98.38 170 THR A CA 1
ATOM 1399 C C . THR A 1 170 ? -15.670 25.719 -5.203 1.00 98.38 170 THR A C 1
ATOM 1401 O O . THR A 1 170 ? -15.922 26.287 -6.268 1.00 98.38 170 THR A O 1
ATOM 1404 N N . ASP A 1 171 ? -16.113 24.496 -4.902 1.00 98.38 171 ASP A N 1
ATOM 1405 C CA . ASP A 1 171 ? -16.843 23.612 -5.818 1.00 98.38 171 ASP A CA 1
ATOM 1406 C C . ASP A 1 171 ? -16.117 23.414 -7.165 1.00 98.38 171 ASP A C 1
ATOM 1408 O O . ASP A 1 171 ? -16.720 23.278 -8.229 1.00 98.38 171 ASP A O 1
ATOM 1412 N N . ARG A 1 172 ? -14.777 23.445 -7.133 1.00 98.25 172 ARG A N 1
ATOM 1413 C CA . ARG A 1 172 ? -13.911 23.141 -8.278 1.00 98.25 172 ARG A CA 1
ATOM 1414 C C . ARG A 1 172 ? -13.424 21.703 -8.144 1.00 98.25 172 ARG A C 1
ATOM 1416 O O . ARG A 1 172 ? -12.568 21.458 -7.292 1.00 98.25 172 ARG A O 1
ATOM 1423 N N . PRO A 1 173 ? -13.925 20.763 -8.966 1.00 97.75 173 PRO A N 1
ATOM 1424 C CA . PRO A 1 173 ? -13.641 19.356 -8.758 1.00 97.75 173 PRO A CA 1
ATOM 1425 C C . PRO A 1 173 ? -12.149 19.026 -8.801 1.00 97.75 173 PRO A C 1
ATOM 1427 O O . PRO A 1 173 ? -11.423 19.482 -9.687 1.00 97.75 173 PRO A O 1
ATOM 1430 N N . TYR A 1 174 ? -11.711 18.172 -7.881 1.00 97.75 174 TYR A N 1
ATOM 1431 C CA . TYR A 1 174 ? -10.349 17.655 -7.829 1.00 97.75 174 TYR A CA 1
ATOM 1432 C C . TYR A 1 174 ? -10.351 16.131 -7.686 1.00 97.75 174 TYR A C 1
ATOM 1434 O O . TYR A 1 174 ? -11.134 15.564 -6.925 1.00 97.75 174 TYR A O 1
ATOM 1442 N N . LYS A 1 175 ? -9.477 15.449 -8.431 1.00 97.25 175 LYS A N 1
ATOM 1443 C CA . LYS A 1 175 ? -9.348 13.987 -8.388 1.00 97.25 175 LYS A CA 1
ATOM 1444 C C . LYS A 1 175 ? -8.233 13.594 -7.425 1.00 97.25 175 LYS A C 1
ATOM 1446 O O . LYS A 1 175 ? -7.101 14.033 -7.599 1.00 97.25 175 LYS A O 1
ATOM 1451 N N . ILE A 1 176 ? -8.532 12.697 -6.492 1.00 97.56 176 ILE A N 1
ATOM 1452 C CA . ILE A 1 176 ? -7.550 12.092 -5.581 1.00 97.56 176 ILE A CA 1
ATOM 1453 C C . ILE A 1 176 ? -7.557 10.566 -5.704 1.00 97.56 176 ILE A C 1
ATOM 1455 O O . ILE A 1 176 ? -8.525 9.981 -6.189 1.00 97.56 176 ILE A O 1
ATOM 1459 N N . GLY A 1 177 ? -6.500 9.915 -5.222 1.00 97.81 177 GLY A N 1
ATOM 1460 C CA . GLY A 1 177 ? -6.570 8.527 -4.763 1.00 97.81 177 GLY A CA 1
ATOM 1461 C C . GLY A 1 177 ? -6.953 8.522 -3.286 1.00 97.81 177 GLY A C 1
ATOM 1462 O O . GLY A 1 177 ? -6.222 9.075 -2.466 1.00 97.81 177 GLY A O 1
ATOM 1463 N N . GLY A 1 178 ? -8.123 7.976 -2.965 1.00 97.94 178 GLY A N 1
ATOM 1464 C CA . GLY A 1 178 ? -8.684 7.995 -1.618 1.00 97.94 178 GLY A CA 1
ATOM 1465 C C . GLY A 1 178 ? -8.841 6.591 -1.056 1.00 97.94 178 GLY A C 1
ATOM 1466 O O . GLY A 1 178 ? -9.323 5.693 -1.744 1.00 97.94 178 GLY A O 1
ATOM 1467 N N . ASN A 1 179 ? -8.468 6.423 0.212 1.00 98.69 179 ASN A N 1
ATOM 1468 C CA . ASN A 1 179 ? -8.760 5.221 0.981 1.00 98.69 179 ASN A CA 1
ATOM 1469 C C . ASN A 1 179 ? -10.142 5.356 1.620 1.00 98.69 179 ASN A C 1
ATOM 1471 O O . ASN A 1 179 ? -10.361 6.246 2.448 1.00 98.69 179 ASN A O 1
ATOM 1475 N N . VAL A 1 180 ? -11.066 4.491 1.212 1.00 98.56 180 VAL A N 1
ATOM 1476 C CA . VAL A 1 180 ? -12.493 4.544 1.548 1.00 98.56 180 VAL A CA 1
ATOM 1477 C C . VAL A 1 180 ? -13.054 3.139 1.752 1.00 98.56 180 VAL A C 1
ATOM 1479 O O . VAL A 1 180 ? -12.452 2.148 1.345 1.00 98.56 180 VAL A O 1
ATOM 1482 N N . LEU A 1 181 ? -14.219 3.030 2.388 1.00 98.25 181 LEU A N 1
ATOM 1483 C CA . LEU A 1 181 ? -14.883 1.743 2.570 1.00 98.25 181 LEU A CA 1
ATOM 1484 C C . LEU A 1 181 ? -15.356 1.200 1.216 1.00 98.25 181 LEU A C 1
ATOM 1486 O O . LEU A 1 181 ? -15.922 1.937 0.408 1.00 98.25 181 LEU A O 1
ATOM 1490 N N . ASN A 1 182 ? -15.149 -0.091 0.973 1.00 98.38 182 ASN A N 1
ATOM 1491 C CA . ASN A 1 182 ? -15.531 -0.725 -0.279 1.00 98.38 182 ASN A CA 1
ATOM 1492 C C . ASN A 1 182 ? -17.046 -0.965 -0.359 1.00 98.38 182 ASN A C 1
ATOM 1494 O O . ASN A 1 182 ? -17.544 -2.051 -0.095 1.00 98.38 182 ASN A O 1
ATOM 1498 N N . THR A 1 183 ? -17.810 0.021 -0.806 1.00 96.56 183 THR A N 1
ATOM 1499 C CA . THR A 1 183 ? -19.268 -0.094 -0.999 1.00 96.56 183 THR A CA 1
ATOM 1500 C C . THR A 1 183 ? -19.645 -0.761 -2.333 1.00 96.56 183 THR A C 1
ATOM 1502 O O . THR A 1 183 ? -20.661 -0.428 -2.939 1.00 96.56 183 THR A O 1
ATOM 1505 N N . GLY A 1 184 ? -18.819 -1.702 -2.811 1.00 97.12 184 GLY A N 1
ATOM 1506 C CA . GLY A 1 184 ? -18.914 -2.310 -4.147 1.00 97.12 184 GLY A CA 1
ATOM 1507 C C . GLY A 1 184 ? -18.070 -1.610 -5.221 1.00 97.12 184 GLY A C 1
ATOM 1508 O O . GLY A 1 184 ? -18.286 -1.831 -6.410 1.00 97.12 184 GLY A O 1
ATOM 1509 N N . LEU A 1 185 ? -17.114 -0.769 -4.815 1.00 98.25 185 LEU A N 1
ATOM 1510 C CA . LEU A 1 185 ? -16.235 0.004 -5.702 1.00 98.25 185 LEU A CA 1
ATOM 1511 C C . LEU A 1 185 ? -15.264 -0.908 -6.460 1.00 98.25 185 LEU A C 1
ATOM 1513 O O . LEU A 1 185 ? -15.137 -0.804 -7.681 1.00 98.25 185 LEU A O 1
ATOM 1517 N N . ILE A 1 186 ? -14.625 -1.828 -5.732 1.00 98.50 186 ILE A N 1
ATOM 1518 C CA . ILE A 1 186 ? -13.863 -2.941 -6.298 1.00 98.50 186 ILE A CA 1
ATOM 1519 C C . ILE A 1 186 ? -14.704 -4.202 -6.117 1.00 98.50 186 ILE A C 1
ATOM 1521 O O . ILE A 1 186 ? -14.847 -4.720 -5.006 1.00 98.50 186 ILE A O 1
ATOM 1525 N N . ALA A 1 187 ? -15.275 -4.680 -7.220 1.00 97.69 187 ALA A N 1
ATOM 1526 C CA . ALA A 1 187 ? -16.369 -5.651 -7.213 1.00 97.69 187 ALA A CA 1
ATOM 1527 C C . ALA A 1 187 ? -15.975 -7.021 -6.635 1.00 97.69 187 ALA A C 1
ATOM 1529 O O . ALA A 1 187 ? -16.814 -7.724 -6.080 1.00 97.69 187 ALA A O 1
ATOM 1530 N N . ASN A 1 188 ? -14.697 -7.393 -6.737 1.00 97.50 188 ASN A N 1
ATOM 1531 C CA . ASN A 1 188 ? -14.166 -8.676 -6.274 1.00 97.50 188 ASN A CA 1
ATOM 1532 C C . ASN A 1 188 ? -13.371 -8.589 -4.950 1.00 97.50 188 ASN A C 1
ATOM 1534 O O . ASN A 1 188 ? -12.597 -9.502 -4.626 1.00 97.50 188 ASN A O 1
ATOM 1538 N N . LEU A 1 189 ? -13.584 -7.518 -4.172 1.00 98.19 189 LEU A N 1
ATOM 1539 C CA . LEU A 1 189 ? -13.094 -7.340 -2.799 1.00 98.19 189 LEU A CA 1
ATOM 1540 C C . LEU A 1 189 ? -14.256 -7.267 -1.790 1.00 98.19 189 LEU A C 1
ATOM 1542 O O . LEU A 1 189 ? -15.355 -6.857 -2.160 1.00 98.19 189 LEU A O 1
ATOM 1546 N N . PRO A 1 190 ? -14.042 -7.659 -0.517 1.00 97.38 190 PRO A N 1
ATOM 1547 C CA . PRO A 1 190 ? -15.096 -7.645 0.497 1.00 97.38 190 PRO A CA 1
ATOM 1548 C C . PRO A 1 190 ? -15.540 -6.217 0.830 1.00 97.38 190 PRO A C 1
ATOM 1550 O O . PRO A 1 190 ? -14.763 -5.269 0.690 1.00 97.38 190 PRO A O 1
ATOM 1553 N N . SER A 1 191 ? -16.782 -6.066 1.287 1.00 96.88 191 SER A N 1
ATOM 1554 C CA . SER A 1 191 ? -17.380 -4.755 1.570 1.00 96.88 191 SER A CA 1
ATOM 1555 C C . SER A 1 191 ? -16.779 -4.039 2.782 1.00 96.88 191 SER A C 1
ATOM 1557 O O . SER A 1 191 ? -16.808 -2.819 2.904 1.00 96.88 191 SER A O 1
ATOM 1559 N N . GLU A 1 192 ? -16.197 -4.820 3.682 1.00 96.31 192 GLU A N 1
ATOM 1560 C CA . GLU A 1 192 ? -15.594 -4.390 4.932 1.00 96.31 192 GLU A CA 1
ATOM 1561 C C . GLU A 1 192 ? -14.177 -3.843 4.726 1.00 96.31 192 GLU A C 1
ATOM 1563 O O . GLU A 1 192 ? -13.617 -3.232 5.639 1.00 96.31 192 GLU A O 1
ATOM 1568 N N . ALA A 1 193 ? -13.584 -4.067 3.547 1.00 98.12 193 ALA A N 1
ATOM 1569 C CA . ALA A 1 193 ? -12.245 -3.597 3.231 1.00 98.12 193 ALA A CA 1
ATOM 1570 C C . ALA A 1 193 ? -12.209 -2.080 3.031 1.00 98.12 193 ALA A C 1
ATOM 1572 O O . ALA A 1 193 ? -13.094 -1.483 2.417 1.00 98.12 193 ALA A O 1
ATOM 1573 N N . CYS A 1 194 ? -11.118 -1.475 3.493 1.00 98.50 194 CYS A N 1
ATOM 1574 C CA . CYS A 1 194 ? -10.728 -0.134 3.090 1.00 98.50 194 CYS A CA 1
ATOM 1575 C C . CYS A 1 194 ? -9.922 -0.243 1.789 1.00 98.50 194 CYS A C 1
ATOM 1577 O O . CYS A 1 194 ? -8.832 -0.818 1.783 1.00 98.50 194 CYS A O 1
ATOM 1579 N N . VAL A 1 195 ? -10.484 0.254 0.692 1.00 98.69 195 VAL A N 1
ATOM 1580 C CA . VAL A 1 195 ? -9.892 0.216 -0.650 1.00 98.69 195 VAL A CA 1
ATOM 1581 C C . VAL A 1 195 ? -9.349 1.579 -1.035 1.00 98.69 195 VAL A C 1
ATOM 1583 O O . VAL A 1 195 ? -9.880 2.603 -0.616 1.00 98.69 195 VAL A O 1
ATOM 1586 N N . GLU A 1 196 ? -8.308 1.586 -1.858 1.00 98.62 196 GLU A N 1
ATOM 1587 C CA . GLU A 1 196 ? -7.731 2.790 -2.442 1.00 98.62 196 GLU A CA 1
ATOM 1588 C C . GLU A 1 196 ? -8.184 2.901 -3.896 1.00 98.62 196 GLU A C 1
ATOM 1590 O O . GLU A 1 196 ? -7.831 2.062 -4.728 1.00 98.62 196 GLU A O 1
ATOM 1595 N N . VAL A 1 197 ? -9.014 3.904 -4.187 1.00 98.50 197 VAL A N 1
ATOM 1596 C CA . VAL A 1 197 ? -9.639 4.106 -5.503 1.00 98.50 197 VAL A CA 1
ATOM 1597 C C . VAL A 1 197 ? -9.630 5.585 -5.895 1.00 98.50 197 VAL A C 1
ATOM 1599 O O . VAL A 1 197 ? -9.481 6.455 -5.027 1.00 98.50 197 VAL A O 1
ATOM 1602 N N . PRO A 1 198 ? -9.826 5.919 -7.184 1.00 98.12 198 PRO A N 1
ATOM 1603 C CA . PRO A 1 198 ? -10.061 7.297 -7.581 1.00 98.12 198 PRO A CA 1
ATOM 1604 C C . PRO A 1 198 ? -11.302 7.848 -6.876 1.00 98.12 198 PRO A C 1
ATOM 1606 O O . PRO A 1 198 ? -12.339 7.190 -6.826 1.00 98.12 198 PRO A O 1
ATOM 1609 N N . CYS A 1 199 ? -11.200 9.061 -6.353 1.00 98.44 199 CYS A N 1
ATOM 1610 C CA . CYS A 1 199 ? -12.316 9.800 -5.780 1.00 98.44 199 CYS A CA 1
ATOM 1611 C C . CYS A 1 199 ? -12.365 11.192 -6.410 1.00 98.44 199 CYS A C 1
ATOM 1613 O O . CYS A 1 199 ? -11.319 11.821 -6.600 1.00 98.44 199 CYS A O 1
ATOM 1615 N N . LEU A 1 200 ? -13.566 11.678 -6.714 1.00 98.44 200 LEU A N 1
ATOM 1616 C CA . LEU A 1 200 ? -13.785 13.083 -7.045 1.00 98.44 200 LEU A CA 1
ATOM 1617 C C . LEU A 1 200 ? -14.171 13.847 -5.787 1.00 98.44 200 LEU A C 1
ATOM 1619 O O . LEU A 1 200 ? -14.965 13.365 -4.983 1.00 98.44 200 LEU A O 1
ATOM 1623 N N . VAL A 1 201 ? -13.584 15.024 -5.621 1.00 98.62 201 VAL A N 1
ATOM 1624 C CA . VAL A 1 201 ? -13.843 15.924 -4.502 1.00 98.62 201 VAL A CA 1
ATOM 1625 C C . VAL A 1 201 ? -14.413 17.219 -5.047 1.00 98.62 201 VAL A C 1
ATOM 1627 O O . VAL A 1 201 ? -13.805 17.801 -5.940 1.00 98.62 201 VAL A O 1
ATOM 1630 N N . ASP A 1 202 ? -15.547 17.658 -4.517 1.00 98.44 202 ASP A N 1
ATOM 1631 C CA . ASP A 1 202 ? -16.220 18.920 -4.848 1.00 98.44 202 ASP A CA 1
ATOM 1632 C C . ASP A 1 202 ? -16.972 19.466 -3.615 1.00 98.44 202 ASP A C 1
ATOM 1634 O O . ASP A 1 202 ? -16.736 19.005 -2.491 1.00 98.44 202 ASP A O 1
ATOM 1638 N N . GLY A 1 203 ? -17.883 20.431 -3.795 1.00 97.88 203 GLY A N 1
ATOM 1639 C CA . GLY A 1 203 ? -18.665 21.026 -2.707 1.00 97.88 203 GLY A CA 1
ATOM 1640 C C . GLY A 1 203 ? -19.573 20.045 -1.949 1.00 97.88 203 GLY A C 1
ATOM 1641 O O . GLY A 1 203 ? -20.050 20.365 -0.859 1.00 97.88 203 GLY A O 1
ATOM 1642 N N . GLN A 1 204 ? -19.801 18.836 -2.474 1.00 97.25 204 GLN A N 1
ATOM 1643 C CA . GLN A 1 204 ? -20.555 17.772 -1.800 1.00 97.25 204 GLN A CA 1
ATOM 1644 C C . GLN A 1 204 ? -19.656 16.838 -0.972 1.00 97.25 204 GLN A C 1
ATOM 1646 O O . GLN A 1 204 ? -20.157 16.037 -0.176 1.00 97.25 204 GLN A O 1
ATOM 1651 N N . GLY A 1 205 ? -18.333 16.969 -1.098 1.00 97.31 205 GLY A N 1
ATOM 1652 C CA . GLY A 1 205 ? -17.337 16.177 -0.386 1.00 97.31 205 GLY A CA 1
ATOM 1653 C C . GLY A 1 205 ? -16.658 15.150 -1.286 1.00 97.31 205 GLY A C 1
ATOM 1654 O O . GLY A 1 205 ? -16.428 15.390 -2.464 1.00 97.31 205 GLY A O 1
ATOM 1655 N N . VAL A 1 206 ? -16.279 14.009 -0.708 1.00 98.19 206 VAL A N 1
ATOM 1656 C CA . VAL A 1 206 ? -15.514 12.964 -1.403 1.00 98.19 206 VAL A CA 1
ATOM 1657 C C . VAL A 1 206 ? -16.465 11.910 -1.964 1.00 98.19 206 VAL A C 1
ATOM 1659 O O . VAL A 1 206 ? -17.133 11.211 -1.203 1.00 98.19 206 VAL A O 1
ATOM 1662 N N . THR A 1 207 ? -16.476 11.761 -3.287 1.00 98.31 207 THR A N 1
ATOM 1663 C CA . THR A 1 207 ? -17.256 10.759 -4.023 1.00 98.31 207 THR A CA 1
ATOM 1664 C C . THR A 1 207 ? -16.322 9.708 -4.630 1.00 98.31 207 THR A C 1
ATOM 1666 O O . THR A 1 207 ? -15.610 10.006 -5.593 1.00 98.31 207 THR A O 1
ATOM 1669 N N . PRO A 1 208 ? -16.294 8.475 -4.097 1.00 98.25 208 PRO A N 1
ATOM 1670 C CA . PRO A 1 208 ? -15.497 7.389 -4.658 1.00 98.25 208 PRO A CA 1
ATOM 1671 C C . PRO A 1 208 ? -16.017 6.897 -6.009 1.00 98.25 208 PRO A C 1
ATOM 1673 O O . PRO A 1 208 ? -17.226 6.831 -6.236 1.00 98.25 208 PRO A O 1
ATOM 1676 N N . CYS A 1 209 ? -15.104 6.490 -6.887 1.00 98.06 209 CYS A N 1
ATOM 1677 C CA . CYS A 1 209 ? -15.429 5.987 -8.217 1.00 98.06 209 CYS A CA 1
ATOM 1678 C C . CYS A 1 209 ? -15.406 4.456 -8.265 1.00 98.06 209 CYS A C 1
ATOM 1680 O O . CYS A 1 209 ? -14.518 3.809 -7.709 1.00 98.06 209 CYS A O 1
ATOM 1682 N N . TYR A 1 210 ? -16.363 3.878 -8.993 1.00 98.12 210 TYR A N 1
ATOM 1683 C CA . TYR A 1 210 ? -16.367 2.453 -9.316 1.00 98.12 210 TYR A CA 1
ATOM 1684 C C . TYR A 1 210 ? -15.168 2.085 -10.200 1.00 98.12 210 TYR A C 1
ATOM 1686 O O . TYR A 1 210 ? -14.841 2.804 -11.145 1.00 98.12 210 TYR A O 1
ATOM 1694 N N . VAL A 1 211 ? -14.544 0.950 -9.893 1.00 97.88 211 VAL A N 1
ATOM 1695 C CA . VAL A 1 211 ? -13.372 0.404 -10.595 1.00 97.88 211 VAL A CA 1
ATOM 1696 C C . VAL A 1 211 ? -13.732 -0.887 -11.330 1.00 97.88 211 VAL A C 1
ATOM 1698 O O . VAL A 1 211 ? -13.280 -1.109 -12.450 1.00 97.88 211 VAL A O 1
ATOM 1701 N N . GLY A 1 212 ? -14.559 -1.736 -10.716 1.00 96.50 212 GLY A N 1
ATOM 1702 C CA . GLY A 1 212 ? -14.843 -3.082 -11.213 1.00 96.50 212 GLY A CA 1
ATOM 1703 C C . GLY A 1 212 ? -13.920 -4.143 -10.627 1.00 96.50 212 GLY A C 1
ATOM 1704 O O . GLY A 1 212 ? -13.441 -4.012 -9.500 1.00 96.50 212 GLY A O 1
ATOM 1705 N N . GLU A 1 213 ? -13.744 -5.247 -11.346 1.00 96.44 213 GLU A N 1
ATOM 1706 C CA . GLU A 1 213 ? -12.861 -6.332 -10.918 1.00 96.44 213 GLU A CA 1
ATOM 1707 C C . GLU A 1 213 ? -11.398 -6.024 -11.247 1.00 96.44 213 GLU A C 1
ATOM 1709 O O . GLU A 1 213 ? -11.084 -5.490 -12.307 1.00 96.44 213 GLU A O 1
ATOM 1714 N N . GLN A 1 214 ? -10.493 -6.391 -10.339 1.00 93.56 214 GLN A N 1
ATOM 1715 C CA . GLN A 1 214 ? -9.047 -6.193 -10.503 1.00 93.56 214 GLN A CA 1
ATOM 1716 C C . GLN A 1 214 ? -8.239 -7.350 -9.874 1.00 93.56 214 GLN A C 1
ATOM 1718 O O . GLN A 1 214 ? -8.821 -8.377 -9.518 1.00 93.56 214 GLN A O 1
ATOM 1723 N N . LEU A 1 215 ? -6.917 -7.194 -9.716 1.00 90.69 215 LEU A N 1
ATOM 1724 C CA . LEU A 1 215 ? -5.928 -8.074 -9.050 1.00 90.69 215 LEU A CA 1
ATOM 1725 C C . LEU A 1 215 ? -6.188 -8.333 -7.541 1.00 90.69 215 LEU A C 1
ATOM 1727 O O . LEU A 1 215 ? -5.282 -8.446 -6.714 1.00 90.69 215 LEU A O 1
ATOM 1731 N N . ALA A 1 216 ? -7.447 -8.540 -7.169 1.00 93.81 216 ALA A N 1
ATOM 1732 C CA . ALA A 1 216 ? -7.931 -8.708 -5.807 1.00 93.81 216 ALA A CA 1
ATOM 1733 C C . ALA A 1 216 ? -7.291 -9.866 -5.031 1.00 93.81 216 ALA A C 1
ATOM 1735 O O . ALA A 1 216 ? -7.304 -9.847 -3.804 1.00 93.81 216 ALA A O 1
ATOM 1736 N N . ALA A 1 217 ? -6.749 -10.886 -5.703 1.00 94.75 217 ALA A N 1
ATOM 1737 C CA . ALA A 1 217 ? -6.185 -12.055 -5.031 1.00 94.75 217 ALA A CA 1
ATOM 1738 C C . ALA A 1 217 ? -5.028 -11.692 -4.085 1.00 94.75 217 ALA A C 1
ATOM 1740 O O . ALA A 1 217 ? -5.032 -12.156 -2.947 1.00 94.75 217 ALA A O 1
ATOM 1741 N N . LEU A 1 218 ? -4.104 -10.827 -4.520 1.00 94.62 218 LEU A N 1
ATOM 1742 C CA . LEU A 1 218 ? -2.999 -10.349 -3.681 1.00 94.62 218 LEU A CA 1
ATOM 1743 C C . LEU A 1 218 ? -3.479 -9.340 -2.633 1.00 94.62 218 LEU A C 1
ATOM 1745 O O . LEU A 1 218 ? -3.084 -9.419 -1.475 1.00 94.62 218 LEU A O 1
ATOM 1749 N N . ASN A 1 219 ? -4.414 -8.450 -2.980 1.00 97.25 219 ASN A N 1
ATOM 1750 C CA . ASN A 1 219 ? -5.012 -7.559 -1.983 1.00 97.25 219 ASN A CA 1
ATOM 1751 C C . ASN A 1 219 ? -5.660 -8.347 -0.835 1.00 97.25 219 ASN A C 1
ATOM 1753 O O . ASN A 1 219 ? -5.510 -7.973 0.325 1.00 97.25 219 ASN A O 1
ATOM 1757 N N . ARG A 1 220 ? -6.352 -9.456 -1.136 1.00 96.62 220 ARG A N 1
ATOM 1758 C CA . ARG A 1 220 ? -7.040 -10.277 -0.128 1.00 96.62 220 ARG A CA 1
ATOM 1759 C C . ARG A 1 220 ? -6.097 -10.877 0.909 1.00 96.62 220 ARG A C 1
ATOM 1761 O O . ARG A 1 220 ? -6.513 -10.992 2.058 1.00 96.62 220 ARG A O 1
ATOM 1768 N N . THR A 1 221 ? -4.851 -11.205 0.557 1.00 95.50 221 THR A N 1
ATOM 1769 C CA . THR A 1 221 ? -3.894 -11.734 1.546 1.00 95.50 221 THR A CA 1
ATOM 1770 C C . THR A 1 221 ? -3.610 -10.712 2.645 1.00 95.50 221 THR A C 1
ATOM 1772 O O . THR A 1 221 ? -3.485 -11.084 3.802 1.00 95.50 221 THR A O 1
ATOM 1775 N N . ASN A 1 222 ? -3.598 -9.423 2.300 1.00 96.94 222 ASN A N 1
ATOM 1776 C CA . ASN A 1 222 ? -3.348 -8.325 3.233 1.00 96.94 222 ASN A CA 1
ATOM 1777 C C . ASN A 1 222 ? -4.633 -7.802 3.900 1.00 96.94 222 ASN A C 1
ATOM 1779 O O . ASN A 1 222 ? -4.621 -7.431 5.073 1.00 96.94 222 ASN A O 1
ATOM 1783 N N . ILE A 1 223 ? -5.766 -7.809 3.188 1.00 98.12 223 ILE A N 1
ATOM 1784 C CA . ILE A 1 223 ? -7.070 -7.404 3.743 1.00 98.12 223 ILE A CA 1
ATOM 1785 C C . ILE A 1 223 ? -7.457 -8.281 4.935 1.00 98.12 223 ILE A C 1
ATOM 1787 O O . ILE A 1 223 ? -7.970 -7.761 5.921 1.00 98.12 223 ILE A O 1
ATOM 1791 N N . ASN A 1 224 ? -7.189 -9.588 4.879 1.00 97.19 224 ASN A N 1
ATOM 1792 C CA . ASN A 1 224 ? -7.507 -10.499 5.979 1.00 97.19 224 ASN A CA 1
ATOM 1793 C C . ASN A 1 224 ? -6.836 -10.052 7.290 1.00 97.19 224 ASN A C 1
ATOM 1795 O O . ASN A 1 224 ? -7.510 -9.875 8.307 1.00 97.19 224 ASN A O 1
ATOM 1799 N N . THR A 1 225 ? -5.531 -9.776 7.242 1.00 97.56 225 THR A N 1
ATOM 1800 C CA . THR A 1 225 ? -4.756 -9.254 8.375 1.00 97.56 225 THR A CA 1
ATOM 1801 C C . THR A 1 225 ? -5.289 -7.904 8.851 1.00 97.56 225 THR A C 1
ATOM 1803 O O . THR A 1 225 ? -5.449 -7.691 10.055 1.00 97.56 225 THR A O 1
ATOM 1806 N N . GLN A 1 226 ? -5.636 -6.999 7.930 1.00 98.06 226 GLN A N 1
ATOM 1807 C CA . GLN A 1 226 ? -6.189 -5.683 8.270 1.00 98.06 226 GLN A CA 1
ATOM 1808 C C . GLN A 1 226 ? -7.521 -5.805 9.021 1.00 98.06 226 GLN A C 1
ATOM 1810 O O . GLN A 1 226 ? -7.702 -5.163 10.055 1.00 98.06 226 GLN A O 1
ATOM 1815 N N . LEU A 1 227 ? -8.441 -6.645 8.537 1.00 98.38 227 LEU A N 1
ATOM 1816 C CA . LEU A 1 227 ? -9.759 -6.828 9.148 1.00 98.38 227 LEU A CA 1
ATOM 1817 C C . LEU A 1 227 ? -9.662 -7.440 10.549 1.00 98.38 227 LEU A C 1
ATOM 1819 O O . LEU A 1 227 ? -10.319 -6.942 11.463 1.00 98.38 227 LEU A O 1
ATOM 1823 N N . LEU A 1 228 ? -8.807 -8.450 10.734 1.00 98.31 228 LEU A N 1
ATOM 1824 C CA . LEU A 1 228 ? -8.570 -9.069 12.043 1.00 98.31 228 LEU A CA 1
ATOM 1825 C C . LEU A 1 228 ? -7.853 -8.122 13.009 1.00 98.31 228 LEU A C 1
ATOM 1827 O O . LEU A 1 228 ? -8.147 -8.129 14.200 1.00 98.31 228 LEU A O 1
ATOM 1831 N N . THR A 1 229 ? -6.981 -7.244 12.508 1.00 97.75 229 THR A N 1
ATOM 1832 C CA . THR A 1 229 ? -6.372 -6.188 13.330 1.00 97.75 229 THR A CA 1
ATOM 1833 C C . THR A 1 229 ? -7.428 -5.203 13.841 1.00 97.75 229 THR A C 1
ATOM 1835 O O . THR A 1 229 ? -7.417 -4.837 15.018 1.00 97.75 229 THR A O 1
ATOM 1838 N N . VAL A 1 230 ? -8.382 -4.797 12.991 1.00 97.94 230 VAL A N 1
ATOM 1839 C CA . VAL A 1 230 ? -9.521 -3.968 13.429 1.00 97.94 230 VAL A CA 1
ATOM 1840 C C . VAL A 1 230 ? -10.378 -4.725 14.444 1.00 97.94 230 VAL A C 1
ATOM 1842 O O . VAL A 1 230 ? -10.745 -4.162 15.475 1.00 97.94 230 VAL A O 1
ATOM 1845 N N . GLU A 1 231 ? -10.667 -6.005 14.198 1.00 97.94 231 GLU A N 1
ATOM 1846 C CA . GLU A 1 231 ? -11.426 -6.838 15.133 1.00 97.94 231 GLU A CA 1
ATOM 1847 C C . GLU A 1 231 ? -10.735 -6.945 16.496 1.00 97.94 231 GLU A C 1
ATOM 1849 O O . GLU A 1 231 ? -11.394 -6.774 17.524 1.00 97.94 231 GLU A O 1
ATOM 1854 N N . ALA A 1 232 ? -9.418 -7.154 16.525 1.00 97.38 232 ALA A N 1
ATOM 1855 C CA . ALA A 1 232 ? -8.634 -7.175 17.753 1.00 97.38 232 ALA A CA 1
ATOM 1856 C C . ALA A 1 232 ? -8.770 -5.856 18.522 1.00 97.38 232 ALA A C 1
ATOM 1858 O O . ALA A 1 232 ? -9.074 -5.874 19.713 1.00 97.38 232 ALA A O 1
ATOM 1859 N N . ALA A 1 233 ? -8.626 -4.710 17.851 1.00 95.62 233 ALA A N 1
ATOM 1860 C CA . ALA A 1 233 ? -8.735 -3.401 18.493 1.00 95.62 233 ALA A CA 1
ATOM 1861 C C . ALA A 1 233 ? -10.137 -3.137 19.078 1.00 95.62 233 ALA A C 1
ATOM 1863 O O . ALA A 1 233 ? -10.264 -2.604 20.183 1.00 95.62 233 ALA A O 1
ATOM 1864 N N . VAL A 1 234 ? -11.192 -3.525 18.355 1.00 96.56 234 VAL A N 1
ATOM 1865 C CA . VAL A 1 234 ? -12.588 -3.270 18.747 1.00 96.56 234 VAL A CA 1
ATOM 1866 C C . VAL A 1 234 ? -13.058 -4.236 19.831 1.00 96.56 234 VAL A C 1
ATOM 1868 O O . VAL A 1 234 ? -13.682 -3.823 20.807 1.00 96.56 234 VAL A O 1
ATOM 1871 N N . THR A 1 235 ? -12.769 -5.526 19.671 1.00 97.25 235 THR A N 1
ATOM 1872 C CA . THR A 1 235 ? -13.250 -6.571 20.585 1.00 97.25 235 THR A CA 1
ATOM 1873 C C . THR A 1 235 ? -12.325 -6.788 21.769 1.00 97.25 235 THR A C 1
ATOM 1875 O O . THR A 1 235 ? -12.768 -7.325 22.776 1.00 97.25 235 THR A O 1
ATOM 1878 N N . ARG A 1 236 ? -11.052 -6.387 21.661 1.00 96.69 236 ARG A N 1
ATOM 1879 C CA . ARG A 1 236 ? -9.970 -6.683 22.613 1.00 96.69 236 ARG A CA 1
ATOM 1880 C C . ARG A 1 236 ? -9.728 -8.174 22.844 1.00 96.69 236 ARG A C 1
ATOM 1882 O O . ARG A 1 236 ? -9.120 -8.533 23.852 1.00 96.69 236 ARG A O 1
ATOM 1889 N N . LYS A 1 237 ? -10.156 -9.033 21.918 1.00 97.94 237 LYS A N 1
ATOM 1890 C CA . LYS A 1 237 ? -9.833 -10.459 21.947 1.00 97.94 237 LYS A CA 1
ATOM 1891 C C . LYS A 1 237 ? -8.400 -10.668 21.485 1.00 97.94 237 LYS A C 1
ATOM 1893 O O . LYS A 1 237 ? -8.058 -10.326 20.352 1.00 97.94 237 LYS A O 1
ATOM 1898 N N . ARG A 1 238 ? -7.577 -11.276 22.334 1.00 96.44 238 ARG A N 1
ATOM 1899 C CA . ARG A 1 238 ? -6.187 -11.613 22.008 1.00 96.44 238 ARG A CA 1
ATOM 1900 C C . ARG A 1 238 ? -6.103 -12.582 20.829 1.00 96.44 238 ARG A C 1
ATOM 1902 O O . ARG A 1 238 ? -5.206 -12.477 20.002 1.00 96.44 238 ARG A O 1
ATOM 1909 N N . GLU A 1 239 ? -7.084 -13.470 20.706 1.00 98.06 239 GLU A N 1
ATOM 1910 C CA . GLU A 1 239 ? -7.180 -14.439 19.612 1.00 98.06 239 GLU A CA 1
ATOM 1911 C C . GLU A 1 239 ? -7.178 -13.778 18.221 1.00 98.06 239 GLU A C 1
ATOM 1913 O O . GLU A 1 239 ? -6.504 -14.258 17.312 1.00 98.06 239 GLU A O 1
ATOM 1918 N N . ALA A 1 240 ? -7.840 -12.626 18.064 1.00 98.25 240 ALA A N 1
ATOM 1919 C CA . ALA A 1 240 ? -7.855 -11.896 16.796 1.00 98.25 240 ALA A CA 1
ATOM 1920 C C . ALA A 1 240 ? -6.465 -11.352 16.409 1.00 98.25 240 ALA A C 1
ATOM 1922 O O . ALA A 1 240 ? -6.146 -11.299 15.223 1.00 98.25 240 ALA A O 1
ATOM 1923 N N . ILE A 1 241 ? -5.609 -11.020 17.389 1.00 98.06 241 ILE A N 1
ATOM 1924 C CA . ILE A 1 241 ? -4.205 -10.641 17.140 1.00 98.06 241 ILE A CA 1
ATOM 1925 C C . ILE A 1 241 ? -3.448 -11.831 16.555 1.00 98.06 241 ILE A C 1
ATOM 1927 O O . ILE A 1 241 ? -2.773 -11.694 15.536 1.00 98.06 241 ILE A O 1
ATOM 1931 N N . TYR A 1 242 ? -3.592 -13.009 17.168 1.00 98.50 242 TYR A N 1
ATOM 1932 C CA . TYR A 1 242 ? -2.936 -14.218 16.677 1.00 98.50 242 TYR A CA 1
ATOM 1933 C C . TYR A 1 242 ? -3.409 -14.571 15.269 1.00 98.50 242 TYR A C 1
ATOM 1935 O O . TYR A 1 242 ? -2.588 -14.873 14.413 1.00 98.50 242 TYR A O 1
ATOM 1943 N N . HIS A 1 243 ? -4.715 -14.491 15.002 1.00 98.62 243 HIS A N 1
ATOM 1944 C CA . HIS A 1 243 ? -5.255 -14.740 13.667 1.00 98.62 243 HIS A CA 1
ATOM 1945 C C . HIS A 1 243 ? -4.724 -13.745 12.631 1.00 98.62 243 HIS A C 1
ATOM 1947 O O . HIS A 1 243 ? -4.402 -14.154 11.519 1.00 98.62 243 HIS A O 1
ATOM 1953 N N . ALA A 1 244 ? -4.593 -12.461 12.984 1.00 98.25 244 ALA A N 1
ATOM 1954 C CA . ALA A 1 244 ? -4.004 -11.466 12.092 1.00 98.25 244 ALA A CA 1
ATOM 1955 C C . ALA A 1 244 ? -2.551 -11.830 11.736 1.00 98.25 244 ALA A C 1
ATOM 1957 O O . ALA A 1 244 ? -2.204 -11.853 10.557 1.00 98.25 244 ALA A O 1
ATOM 1958 N N . ALA A 1 245 ? -1.732 -12.185 12.730 1.00 98.19 245 ALA A N 1
ATOM 1959 C CA . ALA A 1 245 ? -0.338 -12.582 12.519 1.00 98.19 245 ALA A CA 1
ATOM 1960 C C . ALA A 1 245 ? -0.198 -13.918 11.762 1.00 98.19 245 ALA A C 1
ATOM 1962 O O . ALA A 1 245 ? 0.686 -14.063 10.925 1.00 98.19 245 ALA A O 1
ATOM 1963 N N . LEU A 1 246 ? -1.101 -14.876 11.997 1.00 98.19 246 LEU A N 1
ATOM 1964 C CA . LEU A 1 246 ? -1.163 -16.161 11.284 1.00 98.19 246 LEU A CA 1
ATOM 1965 C C . LEU A 1 246 ? -1.624 -16.044 9.824 1.00 98.19 246 LEU A C 1
ATOM 1967 O O . LEU A 1 246 ? -1.502 -17.009 9.075 1.00 98.19 246 LEU A O 1
ATOM 1971 N N . LEU A 1 247 ? -2.223 -14.917 9.434 1.00 97.81 247 LEU A N 1
ATOM 1972 C CA . LEU A 1 247 ? -2.612 -14.642 8.048 1.00 97.81 247 LEU A CA 1
ATOM 1973 C C . LEU A 1 247 ? -1.693 -13.630 7.367 1.00 97.81 247 LEU A C 1
ATOM 1975 O O . LEU A 1 247 ? -1.779 -13.473 6.148 1.00 97.81 247 LEU A O 1
ATOM 1979 N N . ASP A 1 248 ? -0.804 -12.979 8.121 1.00 97.62 248 ASP A N 1
ATOM 1980 C CA . ASP A 1 248 ? 0.240 -12.144 7.548 1.00 97.62 248 ASP A CA 1
ATOM 1981 C C . ASP A 1 248 ? 1.141 -13.002 6.635 1.00 97.62 248 ASP A C 1
ATOM 1983 O O . ASP A 1 248 ? 1.698 -14.011 7.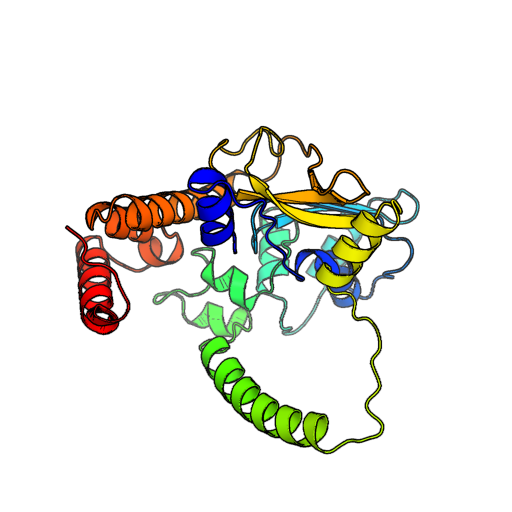097 1.00 97.62 248 ASP A O 1
ATOM 1987 N N . PRO A 1 249 ? 1.273 -12.657 5.336 1.00 96.12 249 PRO A N 1
ATOM 1988 C CA . PRO A 1 249 ? 1.950 -13.518 4.374 1.00 96.12 249 PRO A CA 1
ATOM 1989 C C . PRO A 1 249 ? 3.405 -13.796 4.738 1.00 96.12 249 PRO A C 1
ATOM 1991 O O . PRO A 1 249 ? 3.861 -14.931 4.601 1.00 96.12 249 PRO A O 1
ATOM 1994 N N . HIS A 1 250 ? 4.136 -12.773 5.184 1.00 95.56 250 HIS A N 1
ATOM 1995 C CA . HIS A 1 250 ? 5.558 -12.900 5.468 1.00 95.56 250 HIS A CA 1
ATOM 1996 C C . HIS A 1 250 ? 5.792 -13.678 6.766 1.00 95.56 250 HIS A C 1
ATOM 1998 O O . HIS A 1 250 ? 6.550 -14.647 6.771 1.00 95.56 250 HIS A O 1
ATOM 2004 N N . THR A 1 251 ? 5.056 -13.338 7.824 1.00 96.31 251 THR A N 1
ATOM 2005 C CA . THR A 1 251 ? 5.099 -14.030 9.118 1.00 96.31 251 THR A CA 1
ATOM 2006 C C . THR A 1 251 ? 4.833 -15.526 8.953 1.00 96.31 251 THR A C 1
ATOM 2008 O O . THR A 1 251 ? 5.619 -16.362 9.404 1.00 96.31 251 THR A O 1
ATOM 2011 N N . SER A 1 252 ? 3.770 -15.872 8.226 1.00 96.31 252 SER A N 1
ATOM 2012 C CA . SER A 1 252 ? 3.360 -17.263 7.986 1.00 96.31 252 SER A CA 1
ATOM 2013 C C . SER A 1 252 ? 4.346 -18.047 7.121 1.00 96.31 252 SER A C 1
ATOM 2015 O O . SER A 1 252 ? 4.380 -19.275 7.169 1.00 96.31 252 SER A O 1
ATOM 2017 N N . ALA A 1 253 ? 5.137 -17.353 6.300 1.00 95.69 253 ALA A N 1
ATOM 2018 C CA . ALA A 1 253 ? 6.145 -17.977 5.456 1.00 95.69 253 ALA A CA 1
ATOM 2019 C C . ALA A 1 253 ? 7.455 -18.282 6.201 1.00 95.69 253 ALA A C 1
ATOM 2021 O O . ALA A 1 253 ? 8.259 -19.060 5.682 1.00 95.69 253 ALA A O 1
ATOM 2022 N N . GLU A 1 254 ? 7.685 -17.677 7.372 1.00 96.06 254 GLU A N 1
ATOM 2023 C CA . GLU A 1 254 ? 8.951 -17.777 8.111 1.00 96.06 254 GLU A CA 1
ATOM 2024 C C . GLU A 1 254 ? 8.822 -18.472 9.475 1.00 96.06 254 GLU A C 1
ATOM 2026 O O . GLU A 1 254 ? 9.800 -19.060 9.941 1.00 96.06 254 GLU A O 1
ATOM 2031 N N . LEU A 1 255 ? 7.652 -18.428 10.122 1.00 97.44 255 LEU A N 1
ATOM 2032 C CA . LEU A 1 255 ? 7.467 -18.896 11.499 1.00 97.44 255 LEU A CA 1
ATOM 2033 C C . LEU A 1 255 ? 6.440 -20.032 11.621 1.00 97.44 255 LEU A C 1
ATOM 2035 O O . LEU A 1 255 ? 5.508 -20.154 10.828 1.00 97.44 255 LEU A O 1
ATOM 2039 N N . SER A 1 256 ? 6.604 -20.866 12.654 1.00 98.19 256 SER A N 1
ATOM 2040 C CA . SER A 1 256 ? 5.603 -21.865 13.049 1.00 98.19 256 SER A CA 1
ATOM 2041 C C . SER A 1 256 ? 4.449 -21.226 13.836 1.00 98.19 256 SER A C 1
ATOM 2043 O O . SER A 1 256 ? 4.582 -20.118 14.348 1.00 98.19 256 SER A O 1
ATOM 2045 N N . ILE A 1 257 ? 3.322 -21.932 13.997 1.00 98.44 257 ILE A N 1
ATOM 2046 C CA . ILE A 1 257 ? 2.170 -21.429 14.776 1.00 98.44 257 ILE A CA 1
ATOM 2047 C C . ILE A 1 257 ? 2.579 -21.059 16.211 1.00 98.44 257 ILE A C 1
ATOM 2049 O O . ILE A 1 257 ? 2.177 -20.006 16.709 1.00 98.44 257 ILE A O 1
ATOM 2053 N N . ASP A 1 258 ? 3.378 -21.903 16.868 1.00 98.62 258 ASP A N 1
ATOM 2054 C CA . ASP A 1 258 ? 3.813 -21.671 18.249 1.00 98.62 258 ASP A CA 1
ATOM 2055 C C . ASP A 1 258 ? 4.747 -20.457 18.343 1.00 98.62 258 ASP A C 1
ATOM 2057 O O . ASP A 1 258 ? 4.593 -19.632 19.245 1.00 98.62 258 ASP A O 1
ATOM 2061 N N . ASP A 1 259 ? 5.653 -20.295 17.372 1.00 98.50 259 ASP A N 1
ATOM 2062 C CA . ASP A 1 259 ? 6.547 -19.135 17.306 1.00 98.50 259 ASP A CA 1
ATOM 2063 C C . ASP A 1 259 ? 5.776 -17.834 17.051 1.00 98.50 259 ASP A C 1
ATOM 2065 O O . ASP A 1 259 ? 6.080 -16.817 17.669 1.00 98.50 259 ASP A O 1
ATOM 2069 N N . ILE A 1 260 ? 4.749 -17.861 16.194 1.00 98.56 260 ILE A N 1
ATOM 2070 C CA . ILE A 1 260 ? 3.898 -16.693 15.911 1.00 98.56 260 ILE A CA 1
ATOM 2071 C C . ILE A 1 260 ? 3.153 -16.257 17.171 1.00 98.56 260 ILE A C 1
ATOM 2073 O O . ILE A 1 260 ? 3.148 -15.076 17.516 1.00 98.56 260 ILE A O 1
ATOM 2077 N N . ARG A 1 261 ? 2.547 -17.201 17.899 1.00 98.44 261 ARG A N 1
ATOM 2078 C CA . ARG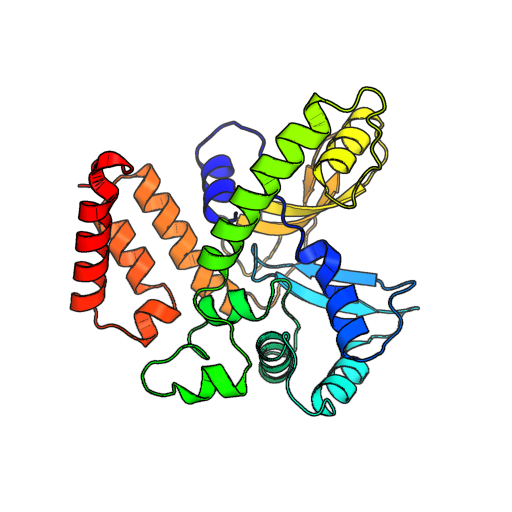 A 1 261 ? 1.837 -16.889 19.149 1.00 98.44 261 ARG A CA 1
ATOM 2079 C C . ARG A 1 261 ? 2.781 -16.319 20.196 1.00 98.44 261 ARG A C 1
ATOM 2081 O O . ARG A 1 261 ? 2.460 -15.303 20.808 1.00 98.44 261 ARG A O 1
ATOM 2088 N N . LYS A 1 262 ? 3.949 -16.944 20.354 1.00 98.56 262 LYS A N 1
ATOM 2089 C CA . LYS A 1 262 ? 4.987 -16.480 21.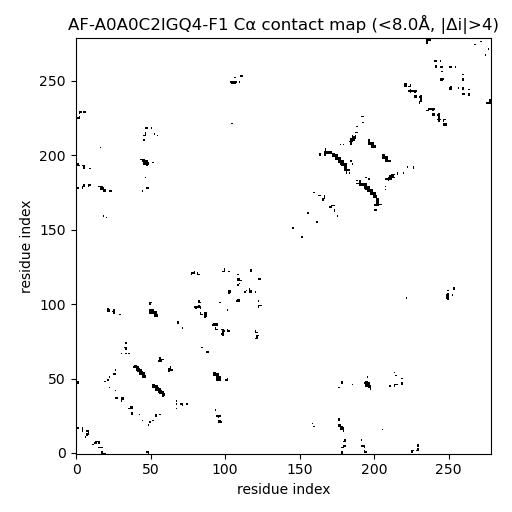270 1.00 98.56 262 LYS A CA 1
ATOM 2090 C C . LYS A 1 262 ? 5.456 -15.066 20.916 1.00 98.56 262 LYS A C 1
ATOM 2092 O O . LYS A 1 262 ? 5.504 -14.222 21.803 1.00 98.56 262 LYS A O 1
ATOM 2097 N N . LEU A 1 263 ? 5.720 -14.788 19.637 1.00 98.25 263 LEU A N 1
ATOM 2098 C CA . LEU A 1 263 ? 6.069 -13.451 19.150 1.00 98.25 263 LEU A CA 1
ATOM 2099 C C . LEU A 1 263 ? 4.985 -12.427 19.510 1.00 98.25 263 LEU A C 1
ATOM 2101 O O . LEU A 1 263 ? 5.295 -11.360 20.033 1.00 98.25 263 LEU A O 1
ATOM 2105 N N . CYS A 1 264 ? 3.711 -12.744 19.260 1.00 98.06 264 CYS A N 1
ATOM 2106 C CA . CYS A 1 264 ? 2.608 -11.858 19.625 1.00 98.06 264 CYS A CA 1
ATOM 2107 C C . CYS A 1 264 ? 2.549 -11.600 21.136 1.00 98.06 264 CYS A C 1
ATOM 2109 O O . CYS A 1 264 ? 2.369 -10.453 21.539 1.00 98.06 264 CYS A O 1
ATOM 2111 N N . ASP A 1 265 ? 2.701 -12.631 21.970 1.00 97.62 265 ASP A N 1
ATOM 2112 C CA . ASP A 1 265 ? 2.682 -12.479 23.428 1.00 97.62 265 ASP A CA 1
ATOM 2113 C C . ASP A 1 265 ? 3.849 -11.614 23.929 1.00 97.62 265 ASP A C 1
ATOM 2115 O O . ASP A 1 265 ? 3.622 -10.687 24.709 1.00 97.62 265 ASP A O 1
ATOM 2119 N N . GLU A 1 266 ? 5.065 -11.846 23.427 1.00 98.06 266 GLU A N 1
ATOM 2120 C CA . GLU A 1 266 ? 6.253 -11.048 23.759 1.00 98.06 266 GLU A CA 1
ATOM 2121 C C . GLU A 1 266 ? 6.086 -9.579 23.333 1.00 98.06 266 GLU A C 1
ATOM 2123 O O . GLU A 1 266 ? 6.411 -8.666 24.096 1.00 98.06 266 GLU A O 1
ATOM 2128 N N . LEU A 1 267 ? 5.516 -9.323 22.148 1.00 97.19 267 LEU A N 1
ATOM 2129 C CA . LEU A 1 267 ? 5.230 -7.964 21.680 1.00 97.19 267 LEU A CA 1
ATOM 2130 C C . LEU A 1 267 ? 4.142 -7.279 22.516 1.00 97.19 267 LEU A C 1
ATOM 2132 O O . LEU A 1 267 ? 4.273 -6.092 22.815 1.00 97.19 267 LEU A O 1
ATOM 2136 N N . ILE A 1 268 ? 3.085 -7.992 22.917 1.00 96.19 268 ILE A N 1
ATOM 2137 C CA . ILE A 1 268 ? 2.036 -7.440 23.788 1.00 96.19 268 ILE A CA 1
ATOM 2138 C C . ILE A 1 268 ? 2.615 -7.075 25.157 1.00 96.19 268 ILE A C 1
ATOM 2140 O O . ILE A 1 268 ? 2.313 -6.002 25.679 1.00 96.19 268 ILE A O 1
ATOM 2144 N N . GLU A 1 269 ? 3.452 -7.937 25.736 1.00 96.06 269 GLU A N 1
ATOM 2145 C CA . GLU A 1 269 ? 4.102 -7.681 27.022 1.00 96.06 269 GLU A CA 1
ATOM 2146 C C . GLU A 1 269 ? 5.032 -6.463 26.945 1.00 96.06 269 GLU A C 1
ATOM 2148 O O . GLU A 1 269 ? 4.897 -5.528 27.746 1.00 96.06 269 GLU A O 1
ATOM 2153 N N . ALA A 1 270 ? 5.900 -6.423 25.928 1.00 96.94 270 ALA A N 1
ATOM 2154 C CA . ALA A 1 270 ? 6.845 -5.331 25.703 1.00 96.94 270 ALA A CA 1
ATOM 2155 C C . ALA A 1 270 ? 6.155 -3.966 25.526 1.00 96.94 270 ALA A C 1
ATOM 2157 O O . ALA A 1 270 ? 6.682 -2.944 25.966 1.00 96.94 270 ALA A O 1
ATOM 2158 N N . HIS A 1 271 ? 4.957 -3.943 24.931 1.00 95.62 271 HIS A N 1
ATOM 2159 C CA . HIS A 1 271 ? 4.192 -2.721 24.659 1.00 95.62 271 HIS A CA 1
ATOM 2160 C C . HIS A 1 271 ? 2.990 -2.529 25.593 1.00 95.62 271 HIS A C 1
ATOM 2162 O O . HIS A 1 271 ? 2.139 -1.685 25.321 1.00 95.62 271 HIS A O 1
ATOM 2168 N N . SER A 1 272 ? 2.907 -3.270 26.699 1.00 90.25 272 SER A N 1
ATOM 2169 C CA . SER A 1 272 ? 1.732 -3.310 27.587 1.00 90.25 272 SER A CA 1
ATOM 2170 C C . SER A 1 272 ? 1.205 -1.931 28.010 1.00 90.25 272 SER A C 1
ATOM 2172 O O . SER A 1 272 ? -0.000 -1.705 27.986 1.00 90.25 272 SER A O 1
ATOM 2174 N N . ASN A 1 273 ? 2.085 -0.973 28.315 1.00 91.88 273 ASN A N 1
ATOM 2175 C CA . ASN A 1 273 ? 1.693 0.393 28.702 1.00 91.88 273 ASN A CA 1
ATOM 2176 C C . ASN A 1 273 ? 1.123 1.248 27.551 1.00 91.88 273 ASN A C 1
ATOM 2178 O O . ASN A 1 273 ? 0.559 2.312 27.797 1.00 91.88 273 ASN A O 1
ATOM 2182 N N . TRP A 1 274 ? 1.289 0.806 26.306 1.00 93.81 274 TRP A N 1
ATOM 2183 C CA . TRP A 1 274 ? 0.839 1.485 25.087 1.00 93.81 274 TRP A CA 1
ATOM 2184 C C . TRP A 1 274 ? -0.402 0.827 24.474 1.00 93.81 274 TRP A C 1
ATOM 2186 O O . TRP A 1 274 ? -1.012 1.388 23.565 1.00 93.81 274 TRP A O 1
ATOM 2196 N N . LEU A 1 275 ? -0.779 -0.358 24.959 1.00 93.06 275 LEU A N 1
ATOM 2197 C CA . LEU A 1 275 ? -1.865 -1.169 24.424 1.00 93.06 275 LEU A CA 1
ATOM 2198 C C . LEU A 1 275 ? -3.024 -1.281 25.426 1.00 93.06 275 LEU A C 1
ATOM 2200 O O . LEU A 1 275 ? -2.813 -1.252 26.639 1.00 93.06 275 LEU A O 1
ATOM 2204 N N . PRO A 1 276 ? -4.275 -1.438 24.955 1.00 91.25 276 PRO A N 1
ATOM 2205 C CA . PRO A 1 276 ? -5.369 -1.807 25.841 1.00 91.25 276 PRO A CA 1
ATOM 2206 C C . PRO A 1 276 ? -5.153 -3.218 26.406 1.00 91.25 276 PRO A C 1
ATOM 2208 O O . PRO A 1 276 ? -4.473 -4.053 25.812 1.00 91.25 276 PRO A O 1
ATOM 2211 N N . ALA A 1 277 ? -5.803 -3.517 27.531 1.00 92.50 277 ALA A N 1
ATOM 2212 C CA . ALA A 1 277 ? -5.839 -4.880 28.048 1.00 92.50 277 ALA A CA 1
ATOM 2213 C C . ALA A 1 277 ? -6.621 -5.800 27.089 1.00 92.50 277 ALA A C 1
ATOM 2215 O O . ALA A 1 277 ? -7.808 -5.567 26.834 1.00 92.50 277 ALA A O 1
ATOM 2216 N N . TYR A 1 278 ? -5.950 -6.840 26.590 1.00 93.31 278 TYR A N 1
ATOM 2217 C CA . TYR A 1 278 ? -6.534 -7.901 25.766 1.00 93.31 278 TYR A CA 1
ATOM 2218 C C . TYR A 1 278 ? -6.906 -9.118 26.617 1.00 93.31 278 TYR A C 1
ATOM 2220 O O . TYR A 1 278 ? -6.171 -9.460 27.548 1.00 93.31 278 TYR A O 1
ATOM 2228 N N . HIS A 1 279 ? -8.014 -9.774 26.268 1.00 92.19 279 HIS A N 1
ATOM 2229 C CA . HIS A 1 279 ? -8.544 -10.966 26.939 1.00 92.19 279 HIS A CA 1
ATOM 2230 C C . HIS A 1 279 ? -8.662 -12.166 26.001 1.00 92.19 279 HIS A C 1
ATOM 2232 O O . HIS A 1 279 ? -8.698 -11.958 24.765 1.00 92.19 279 HIS A O 1
#

pLDDT: mean 95.98, std 2.96, range [80.19, 98.69]

Organism: Thelohanellus kitauei (NCBI:txid669202)

Foldseek 3Di:
DFLVQLLCQPPHPDDDKDADCLVVCQQVVLCVVLVHDPPQKDWFWKFAVQFIWGPFIDHPRDGCLVVSLVSLVVDDDADQAQQQNVCCVVVVTGGRHTSQVVCQQAAPQDAPVCNVSCVVHVHDPPVVVVVVVVVVVVVVVVVVVVVPDPPDDDDDDPGCPVVLVCQQVPQPKDKGFIFAAPPCQAVPEDRSTGMTGIWIHHVVGTHGHRDYHDPCPSSVLQRQLSVLVSVCQVVLALVSNLSSQCSRNNSVSHDDSVVSSVVSVVVCVVCVVVGDHHD

Secondary structure (DSSP, 8-state):
-HHHHHHHHHH-S----EE-SHHHHHHHHHHHHTT---TTEEEEEEEETTEEEEEEEEETTEE-HHHHHHHHTT--S--TTHHHHHHHHHHSSEESS-HHHHHHHSTTSS-TT-THHHHHTT--TTHHHHHHHHHHHHHHHHHHHHHH-TT------S-HHHHHHHHHHHT--EEEEEEEE-SSSBTTS-TTSEEEEEEEEETTEEEEPP-BS-SHHHHHHHHHHHHHHHHHHHH--HHHHHHHHHH-HHHHHH--HHHHHHHHHHHHHHTGGGSPPP-

Radius of gyration: 20.64 Å; Cα contacts (8 Å, |Δi|>4): 421; chains: 1; bounding box: 43×59×56 Å

Nearest PDB structures (foldseek):
  1up7-assembly1_A  TM=7.294E-01  e=3.117E-13  Thermotoga maritima MSB8
  1up4-assembly1_D  TM=7.362E-01  e=8.142E-13  Thermotoga maritima MSB8
  1up7-assembly1_D  TM=7.297E-01  e=2.127E-12  Thermotoga maritima MSB8
  6dux-assembly1_A  TM=7.489E-01  e=1.212E-11  Klebsiella pneumoniae
  6wbt-assembly1_C  TM=7.160E-01  e=1.013E-11  metagenomes

Sequence (279 aa):
MATITGAMLRHTEVKTVGLCHSVQVCAETLLKSVDMPTDDVQFHIAGINHMAWLLDIRRHGEDLYPEIKRRASALQGKHDDMVRHEIMKIFGYYVTESSEHNAEYMPYWIKRNYPELIERFNIPLDEYPRRCIEQIEQWQQQKVALTHDTSLTHSRTHEYASYIIEAMETDRPYKIGGNVLNTGLIANLPSEACVEVPCLVDGQGVTPCYVGEQLAALNRTNINTQLLTVEAAVTRKREAIYHAALLDPHTSAELSIDDIRKLCDELIEAHSNWLPAYH

InterPro domains:
  IPR001088 Glycoside hydrolase, family 4 [PTHR32092] (1-278)
  IPR015955 Lactate dehydrogenase/glycoside hydrolase, family 4, C-terminal [G3DSA:3.90.110.10] (5-276)
  IPR015955 Lactate dehydrogenase/glycoside hydrolase, family 4, C-terminal [SSF56327] (19-278)
  IPR022616 Glycosyl hydrolase, family 4, C-terminal [PF11975] (45-251)